Protein AF-A0A3P8KTU3-F1 (afdb_monomer_lite)

Structure (mmCIF, N/CA/C/O backbone):
data_AF-A0A3P8KTU3-F1
#
_entry.id   AF-A0A3P8KTU3-F1
#
loop_
_atom_site.group_PDB
_atom_site.id
_atom_site.type_symbol
_atom_site.label_atom_id
_atom_site.label_alt_id
_atom_site.label_comp_id
_atom_site.label_asym_id
_atom_site.label_entity_id
_atom_site.label_seq_id
_atom_site.pdbx_PDB_ins_code
_atom_site.Cartn_x
_atom_site.Cartn_y
_atom_site.Cartn_z
_atom_site.occupancy
_atom_site.B_iso_or_equiv
_atom_site.auth_seq_id
_atom_site.auth_comp_id
_atom_site.auth_asym_id
_atom_site.auth_atom_id
_atom_site.pdbx_PDB_model_num
ATOM 1 N N . MET A 1 1 ? 9.550 -0.605 -17.486 1.00 85.81 1 MET A N 1
ATOM 2 C CA . MET A 1 1 ? 10.241 -0.005 -18.644 1.00 85.81 1 MET A CA 1
ATOM 3 C C . MET A 1 1 ? 9.444 1.162 -19.167 1.00 85.81 1 MET A C 1
ATOM 5 O O . MET A 1 1 ? 8.218 1.103 -19.087 1.00 85.81 1 MET A O 1
ATOM 9 N N . SER A 1 2 ? 10.122 2.211 -19.632 1.00 92.00 2 SER A N 1
ATOM 10 C CA . SER A 1 2 ? 9.478 3.320 -20.333 1.00 92.00 2 SER A CA 1
ATOM 11 C C . SER A 1 2 ? 9.041 2.891 -21.736 1.00 92.00 2 SER A C 1
ATOM 13 O O . SER A 1 2 ? 9.530 1.900 -22.285 1.00 92.00 2 SER A O 1
ATOM 15 N N . PHE A 1 3 ? 8.095 3.633 -22.312 1.00 93.88 3 PHE A N 1
ATOM 16 C CA . PHE A 1 3 ? 7.635 3.402 -23.681 1.00 93.88 3 PHE A CA 1
ATOM 17 C C . PHE A 1 3 ? 8.762 3.609 -24.710 1.00 93.88 3 PHE A C 1
ATOM 19 O O . PHE A 1 3 ? 8.831 2.876 -25.695 1.00 93.88 3 PHE A O 1
ATOM 26 N N . ASP A 1 4 ? 9.711 4.502 -24.417 1.00 94.88 4 ASP A N 1
ATOM 27 C CA . ASP A 1 4 ? 10.881 4.810 -25.252 1.00 94.88 4 ASP A CA 1
ATOM 28 C C . ASP A 1 4 ? 11.741 3.574 -25.580 1.00 94.88 4 ASP A C 1
ATOM 30 O O . ASP A 1 4 ? 12.411 3.530 -26.615 1.00 94.88 4 ASP A O 1
ATOM 34 N N . TRP A 1 5 ? 11.710 2.533 -24.735 1.00 96.06 5 TRP A N 1
ATOM 35 C CA . TRP A 1 5 ? 12.383 1.260 -25.023 1.00 96.06 5 TRP A CA 1
ATOM 36 C C . TRP A 1 5 ? 11.813 0.584 -26.271 1.00 96.06 5 TRP A C 1
ATOM 38 O O . TRP A 1 5 ? 12.556 0.073 -27.113 1.00 96.06 5 TRP A O 1
ATOM 48 N N . ILE A 1 6 ? 10.484 0.607 -26.405 1.00 94.94 6 ILE A N 1
ATOM 49 C CA . ILE A 1 6 ? 9.768 0.027 -27.543 1.00 94.94 6 ILE A CA 1
ATOM 50 C C . ILE A 1 6 ? 10.085 0.835 -28.800 1.00 94.94 6 ILE A C 1
ATOM 52 O O . ILE A 1 6 ? 10.398 0.249 -29.838 1.00 94.94 6 ILE A O 1
ATOM 56 N N . GLU A 1 7 ? 10.062 2.165 -28.700 1.00 96.44 7 GLU A N 1
ATOM 57 C CA . GLU A 1 7 ? 10.406 3.054 -29.813 1.00 96.44 7 GLU A CA 1
ATOM 58 C C . GLU A 1 7 ? 11.846 2.828 -30.287 1.00 96.44 7 GLU A C 1
ATOM 60 O O . GLU A 1 7 ? 12.095 2.700 -31.488 1.00 96.44 7 GLU A O 1
ATOM 65 N N . THR A 1 8 ? 12.783 2.672 -29.348 1.00 95.69 8 THR A N 1
ATOM 66 C CA . THR A 1 8 ? 14.188 2.405 -29.663 1.00 95.69 8 THR A CA 1
ATOM 67 C C . THR A 1 8 ? 14.349 1.053 -30.349 1.00 95.69 8 THR A C 1
ATOM 69 O O . THR A 1 8 ? 14.929 1.000 -31.433 1.00 95.69 8 THR A O 1
ATOM 72 N N . CYS A 1 9 ? 13.783 -0.026 -29.792 1.00 96.12 9 CYS A N 1
ATOM 73 C CA . CYS A 1 9 ? 13.814 -1.353 -30.419 1.00 96.12 9 CYS A CA 1
ATOM 74 C C . CYS A 1 9 ? 13.238 -1.323 -31.844 1.00 96.12 9 CYS A C 1
ATOM 76 O O . CYS A 1 9 ? 13.797 -1.917 -32.773 1.00 96.12 9 CYS A O 1
ATOM 78 N N . ALA A 1 10 ? 12.124 -0.607 -32.034 1.00 96.75 10 ALA A N 1
ATOM 79 C CA . ALA A 1 10 ? 11.466 -0.469 -33.327 1.00 96.75 10 ALA A CA 1
ATOM 80 C C . ALA A 1 10 ? 12.310 0.320 -34.341 1.00 96.75 10 ALA A C 1
ATOM 82 O O . ALA A 1 10 ? 12.271 -0.000 -35.538 1.00 96.75 10 ALA A O 1
ATOM 83 N N . HIS A 1 11 ? 13.065 1.321 -33.879 1.00 96.75 11 HIS A N 1
ATOM 84 C CA . HIS A 1 11 ? 13.969 2.126 -34.696 1.00 96.75 11 HIS A CA 1
ATOM 85 C C . HIS A 1 11 ? 15.216 1.339 -35.116 1.00 96.75 11 HIS A C 1
ATOM 87 O O . HIS A 1 11 ? 15.514 1.263 -36.307 1.00 96.75 11 HIS A O 1
ATOM 93 N N . VAL A 1 12 ? 15.901 0.689 -34.168 1.00 96.19 12 VAL A N 1
ATOM 94 C CA . VAL A 1 12 ? 17.148 -0.050 -34.441 1.00 96.19 12 VAL A CA 1
ATOM 95 C C . VAL A 1 12 ? 16.924 -1.443 -35.041 1.00 96.19 12 VAL A C 1
ATOM 97 O O . VAL A 1 12 ? 17.882 -2.103 -35.431 1.00 96.19 12 VAL A O 1
ATOM 100 N N . LYS A 1 13 ? 15.664 -1.899 -35.130 1.00 96.50 13 LYS A N 1
ATOM 101 C CA . LYS A 1 13 ? 15.264 -3.228 -35.641 1.00 96.50 13 LYS A CA 1
ATOM 102 C C . LYS A 1 13 ? 15.907 -4.399 -34.891 1.00 96.50 13 LYS A C 1
ATOM 104 O O . LYS A 1 13 ? 16.054 -5.489 -35.437 1.00 96.50 13 LYS A O 1
ATOM 109 N N . MET A 1 14 ? 16.245 -4.187 -33.625 1.00 95.94 14 MET A N 1
ATOM 110 C CA . MET A 1 14 ? 16.810 -5.195 -32.737 1.00 95.94 14 MET A CA 1
ATOM 111 C C . MET A 1 14 ? 16.373 -4.937 -31.296 1.00 95.94 14 MET A C 1
ATOM 113 O O . MET A 1 14 ? 16.009 -3.817 -30.940 1.00 95.94 14 MET A O 1
ATOM 117 N N . ARG A 1 15 ? 16.417 -5.975 -30.458 1.00 95.44 15 ARG A N 1
ATOM 118 C CA . ARG A 1 15 ? 16.199 -5.826 -29.016 1.00 95.44 15 ARG A CA 1
ATOM 119 C C . ARG A 1 15 ? 17.413 -5.127 -28.405 1.00 95.44 15 ARG A C 1
ATOM 121 O O . ARG A 1 15 ? 18.531 -5.603 -28.587 1.00 95.44 15 ARG A O 1
ATOM 128 N N . VAL A 1 16 ? 17.186 -4.024 -27.698 1.00 95.38 16 VAL A N 1
ATOM 129 C CA . VAL A 1 16 ? 18.227 -3.311 -26.940 1.00 95.38 16 VAL A CA 1
ATOM 130 C C . VAL A 1 16 ? 18.137 -3.633 -25.454 1.00 95.38 16 VAL A C 1
ATOM 132 O O . VAL A 1 16 ? 17.089 -4.076 -24.973 1.00 95.38 16 VAL A O 1
ATOM 135 N N . GLU A 1 17 ? 19.236 -3.389 -24.740 1.00 93.31 17 GLU A N 1
ATOM 136 C CA . GLU A 1 17 ? 19.302 -3.561 -23.292 1.00 93.31 17 GLU A CA 1
ATOM 137 C C . GLU A 1 17 ? 18.231 -2.744 -22.571 1.00 93.31 17 GLU A C 1
ATOM 139 O O . GLU A 1 17 ? 17.900 -1.611 -22.922 1.00 93.31 17 GLU A O 1
ATOM 144 N N . GLU A 1 18 ? 17.680 -3.377 -21.550 1.00 92.38 18 GLU A N 1
ATOM 145 C CA . GLU A 1 18 ? 16.454 -2.974 -20.881 1.00 92.38 18 GLU A CA 1
ATOM 146 C C . GLU A 1 18 ? 16.729 -1.960 -19.751 1.00 92.38 18 GLU A C 1
ATOM 148 O O . GLU A 1 18 ? 15.943 -1.039 -19.523 1.00 92.38 18 GLU A O 1
ATOM 153 N N . GLU A 1 19 ? 17.886 -2.069 -19.089 1.00 90.06 19 GLU A N 1
ATOM 154 C CA . GLU A 1 19 ? 18.245 -1.281 -17.900 1.00 90.06 19 GLU A CA 1
ATOM 155 C C . GLU A 1 19 ? 18.301 0.234 -18.148 1.00 90.06 19 GLU A C 1
ATOM 157 O O . GLU A 1 19 ? 17.929 1.015 -17.273 1.00 90.06 19 GLU A O 1
ATOM 162 N N . GLY A 1 20 ? 18.713 0.665 -19.346 1.00 89.75 20 GLY A N 1
ATOM 163 C CA . GLY A 1 20 ? 18.766 2.086 -19.718 1.00 89.75 20 GLY A CA 1
ATOM 164 C C . GLY A 1 20 ? 17.390 2.752 -19.837 1.00 89.75 20 GLY A C 1
ATOM 165 O O . GLY A 1 20 ? 17.302 3.977 -19.851 1.00 89.75 20 GLY A O 1
ATOM 166 N N . PHE A 1 21 ? 16.326 1.949 -19.891 1.00 93.69 21 PHE A N 1
ATOM 167 C CA . PHE A 1 21 ? 14.935 2.382 -20.029 1.00 93.69 21 PHE A CA 1
ATOM 168 C C . PHE A 1 21 ? 14.092 2.001 -18.806 1.00 93.69 21 PHE A C 1
ATOM 170 O O . PHE A 1 21 ? 12.853 1.992 -18.844 1.00 93.69 21 PHE A O 1
ATOM 177 N N . GLU A 1 22 ? 14.752 1.636 -17.708 1.00 94.19 22 GLU A N 1
ATOM 178 C CA . GLU A 1 22 ? 14.087 1.356 -16.450 1.00 94.19 22 GLU A CA 1
ATOM 179 C C . GLU A 1 22 ? 13.409 2.626 -15.914 1.00 94.19 22 GLU A C 1
ATOM 181 O O . GLU A 1 22 ? 13.961 3.725 -15.931 1.00 94.19 22 GLU A O 1
ATOM 186 N N . VAL A 1 23 ? 12.167 2.482 -15.448 1.00 93.50 23 VAL A N 1
ATOM 187 C CA . VAL A 1 23 ? 11.384 3.616 -14.945 1.00 93.50 23 VAL A CA 1
ATOM 188 C C . VAL A 1 23 ? 11.924 4.019 -13.573 1.00 93.50 23 VAL A C 1
ATOM 190 O O . VAL A 1 23 ? 12.122 3.170 -12.705 1.00 93.50 23 VAL A O 1
ATOM 193 N N . THR A 1 24 ? 12.130 5.318 -13.352 1.00 92.12 24 THR A N 1
ATOM 194 C CA . THR A 1 24 ? 12.734 5.831 -12.111 1.00 92.12 24 THR A CA 1
ATOM 195 C C . THR A 1 24 ? 11.767 5.915 -10.933 1.00 92.12 24 THR A C 1
ATOM 197 O O . THR A 1 24 ? 12.217 6.065 -9.802 1.00 92.12 24 THR A O 1
ATOM 200 N N . GLY A 1 25 ? 10.459 5.824 -11.168 1.00 91.25 25 GLY A N 1
ATOM 201 C CA . GLY A 1 25 ? 9.439 5.980 -10.137 1.00 91.25 25 GLY A CA 1
ATOM 202 C C . GLY A 1 25 ? 8.042 6.167 -10.724 1.00 91.25 25 GLY A C 1
ATOM 203 O O . GLY A 1 25 ? 7.778 5.784 -11.863 1.00 91.25 25 GLY A O 1
ATOM 204 N N . CYS A 1 26 ? 7.134 6.755 -9.955 1.00 89.50 26 CYS A N 1
ATOM 205 C CA . CYS A 1 26 ? 5.768 7.049 -10.400 1.00 89.50 26 CYS A CA 1
ATOM 206 C C . CYS A 1 26 ? 5.428 8.531 -10.206 1.00 89.50 26 CYS A C 1
ATOM 208 O O . CYS A 1 26 ? 6.256 9.299 -9.733 1.00 89.50 26 CYS A O 1
ATOM 210 N N . SER A 1 27 ? 4.220 8.966 -10.569 1.00 89.00 27 SER A N 1
ATOM 211 C CA . SER A 1 27 ? 3.838 10.382 -10.460 1.00 89.00 27 SER A CA 1
ATOM 212 C C . SER A 1 27 ? 3.912 10.932 -9.031 1.00 89.00 27 SER A C 1
ATOM 214 O O . SER A 1 27 ? 4.241 12.103 -8.858 1.00 89.00 27 SER A O 1
ATOM 216 N N . THR A 1 28 ? 3.636 10.110 -8.015 1.00 85.75 28 THR A N 1
ATOM 217 C CA . THR A 1 28 ? 3.732 10.509 -6.602 1.00 85.75 28 THR A CA 1
ATOM 218 C C . THR A 1 28 ? 5.163 10.449 -6.073 1.00 85.75 28 THR A C 1
ATOM 220 O O . THR A 1 28 ? 5.508 11.228 -5.190 1.00 85.75 28 THR A O 1
ATOM 223 N N . THR A 1 29 ? 6.013 9.584 -6.639 1.00 88.88 29 THR A N 1
ATOM 224 C CA . THR A 1 29 ? 7.421 9.412 -6.242 1.00 88.88 29 THR A CA 1
ATOM 225 C C . THR A 1 29 ? 8.350 9.263 -7.469 1.00 88.88 29 THR A C 1
ATOM 227 O O . THR A 1 29 ? 8.851 8.175 -7.765 1.00 88.88 29 THR A O 1
ATOM 230 N N . PRO A 1 30 ? 8.612 10.343 -8.237 1.00 90.75 30 PRO A N 1
ATOM 231 C CA . PRO A 1 30 ? 9.209 10.238 -9.583 1.00 90.75 30 PRO A CA 1
ATOM 232 C C . PRO A 1 30 ? 10.632 9.675 -9.638 1.00 90.75 30 PRO A C 1
ATOM 234 O O . PRO A 1 30 ? 11.038 9.076 -10.636 1.00 90.75 30 PRO A O 1
ATOM 237 N N . HIS A 1 31 ? 11.393 9.856 -8.562 1.00 91.81 31 HIS A N 1
ATOM 238 C CA . HIS A 1 31 ? 12.797 9.458 -8.463 1.00 91.81 31 HIS A CA 1
ATOM 239 C C . HIS A 1 31 ? 13.027 8.448 -7.342 1.00 91.81 31 HIS A C 1
ATOM 241 O O . HIS A 1 31 ? 14.139 8.346 -6.824 1.00 91.81 31 HIS A O 1
ATOM 247 N N . SER A 1 32 ? 11.985 7.706 -6.950 1.00 90.00 32 SER A N 1
ATOM 248 C CA . SER A 1 32 ? 12.107 6.756 -5.850 1.00 90.00 32 SER A CA 1
ATOM 249 C C . SER A 1 32 ? 13.123 5.668 -6.142 1.00 90.00 32 SER A C 1
ATOM 251 O O . SER A 1 32 ? 13.678 5.130 -5.201 1.00 90.00 32 SER A O 1
ATOM 253 N N . GLY A 1 33 ? 13.378 5.308 -7.403 1.00 91.00 33 GLY A N 1
ATOM 254 C CA . GLY A 1 33 ? 14.210 4.164 -7.783 1.00 91.00 33 GLY A CA 1
ATOM 255 C C . GLY A 1 33 ? 13.605 2.820 -7.365 1.00 91.00 33 GLY A C 1
ATOM 256 O O . GLY A 1 33 ? 14.314 1.811 -7.345 1.00 91.00 33 GLY A O 1
ATOM 257 N N . ALA A 1 34 ? 12.315 2.805 -7.007 1.00 88.94 34 ALA A N 1
ATOM 258 C CA . ALA A 1 34 ? 11.612 1.628 -6.511 1.00 88.94 34 ALA A CA 1
ATOM 259 C C . ALA A 1 34 ? 11.684 0.430 -7.477 1.00 88.94 34 ALA A C 1
ATOM 261 O O . ALA A 1 34 ? 12.040 -0.651 -7.006 1.00 88.94 34 ALA A O 1
ATOM 262 N N . PRO A 1 35 ? 11.459 0.577 -8.803 1.00 89.88 35 PRO A N 1
ATOM 263 C CA . PRO A 1 35 ? 11.571 -0.548 -9.738 1.00 89.88 35 PRO A CA 1
ATOM 264 C C . PRO A 1 35 ? 12.960 -1.200 -9.726 1.00 89.88 35 PRO A C 1
ATOM 266 O O . PRO A 1 35 ? 13.072 -2.417 -9.564 1.00 89.88 35 PRO A O 1
ATOM 269 N N . ARG A 1 36 ? 14.015 -0.375 -9.757 1.00 90.44 36 ARG A N 1
ATOM 270 C CA . ARG A 1 36 ? 15.405 -0.843 -9.731 1.00 90.44 36 ARG A CA 1
ATOM 271 C C . ARG A 1 36 ? 15.739 -1.569 -8.437 1.00 90.44 36 ARG A C 1
ATOM 273 O O . ARG A 1 36 ? 16.329 -2.646 -8.470 1.00 90.44 36 ARG A O 1
ATOM 280 N N . ARG A 1 37 ? 15.346 -1.013 -7.285 1.00 88.31 37 ARG A N 1
ATOM 281 C CA . ARG A 1 37 ? 15.535 -1.685 -5.988 1.00 88.31 37 ARG A CA 1
ATOM 282 C C . ARG A 1 37 ? 14.784 -3.009 -5.916 1.00 88.31 37 ARG A C 1
ATOM 284 O O . ARG A 1 37 ? 15.351 -3.984 -5.433 1.00 88.31 37 ARG A O 1
ATOM 291 N N . ALA A 1 38 ? 13.549 -3.049 -6.414 1.00 85.81 38 ALA A N 1
ATOM 292 C CA . ALA A 1 38 ? 12.741 -4.262 -6.451 1.00 85.81 38 ALA A CA 1
ATOM 293 C C . ALA A 1 38 ? 13.413 -5.376 -7.251 1.00 85.81 38 ALA A C 1
ATOM 295 O O . ALA A 1 38 ? 13.497 -6.516 -6.788 1.00 85.81 38 ALA A O 1
ATOM 296 N N . ARG A 1 39 ? 13.941 -5.035 -8.429 1.00 87.50 39 ARG A N 1
ATOM 297 C CA . ARG A 1 39 ? 14.685 -5.964 -9.276 1.00 87.50 39 ARG A CA 1
ATOM 298 C C . ARG A 1 39 ? 15.954 -6.468 -8.591 1.00 87.50 39 ARG A C 1
ATOM 300 O O . ARG A 1 39 ? 16.106 -7.677 -8.447 1.00 87.50 39 ARG A O 1
ATOM 307 N N . LEU A 1 40 ? 16.810 -5.564 -8.108 1.00 88.69 40 LEU A N 1
ATOM 308 C CA . LEU A 1 40 ? 18.072 -5.930 -7.450 1.00 88.69 40 LEU A CA 1
ATOM 309 C C . LEU A 1 40 ? 17.844 -6.796 -6.202 1.00 88.69 40 LEU A C 1
ATOM 311 O O . LEU A 1 40 ? 18.568 -7.762 -5.978 1.00 88.69 40 LEU A O 1
ATOM 315 N N . ALA A 1 41 ? 16.813 -6.495 -5.407 1.00 83.38 41 ALA A N 1
ATOM 316 C CA . ALA A 1 41 ? 16.453 -7.308 -4.248 1.00 83.38 41 ALA A CA 1
ATOM 317 C C . ALA A 1 41 ? 16.037 -8.729 -4.659 1.00 83.38 41 ALA A C 1
ATOM 319 O O . ALA A 1 41 ? 16.440 -9.702 -4.022 1.00 83.38 41 ALA A O 1
ATOM 320 N N . ARG A 1 42 ? 15.258 -8.856 -5.739 1.00 82.75 42 ARG A N 1
ATOM 321 C CA . ARG A 1 42 ? 14.842 -10.154 -6.279 1.00 82.75 42 ARG A CA 1
ATOM 322 C C . ARG A 1 42 ? 16.022 -10.950 -6.839 1.00 82.75 42 ARG A C 1
ATOM 324 O O . ARG A 1 42 ? 16.112 -12.146 -6.582 1.00 82.75 42 ARG A O 1
ATOM 331 N N . GLU A 1 43 ? 16.921 -10.301 -7.574 1.00 88.06 43 GLU A N 1
ATOM 332 C CA . GLU A 1 43 ? 18.151 -10.911 -8.103 1.00 88.06 43 GLU A CA 1
ATOM 333 C C . GLU A 1 43 ? 19.081 -11.389 -6.982 1.00 88.06 43 GLU A C 1
ATOM 335 O O . GLU A 1 43 ? 19.682 -12.454 -7.090 1.00 88.06 43 GLU A O 1
ATOM 340 N N . ALA A 1 44 ? 19.124 -10.662 -5.862 1.00 86.50 44 ALA A N 1
ATOM 341 C CA . ALA A 1 44 ? 19.835 -11.062 -4.650 1.00 86.50 44 ALA A CA 1
ATOM 342 C C . ALA A 1 44 ? 19.152 -12.208 -3.867 1.00 86.50 44 ALA A C 1
ATOM 344 O O . ALA A 1 44 ? 19.616 -12.576 -2.789 1.00 86.50 44 ALA A O 1
ATOM 345 N N . GLY A 1 45 ? 18.054 -12.776 -4.379 1.00 79.06 45 GLY A N 1
ATOM 346 C CA . GLY A 1 45 ? 17.344 -13.894 -3.756 1.00 79.06 45 GLY A CA 1
ATOM 347 C C . GLY A 1 45 ? 16.304 -13.492 -2.709 1.00 79.06 45 GLY A C 1
ATOM 348 O O . GLY A 1 45 ? 15.807 -14.362 -1.993 1.00 79.06 45 GLY A O 1
ATOM 349 N N . SER A 1 46 ? 15.926 -12.210 -2.610 1.00 73.00 46 SER A N 1
ATOM 350 C CA . SER A 1 46 ? 14.783 -11.821 -1.779 1.00 73.00 46 SER A CA 1
ATOM 351 C C . SER A 1 46 ? 13.474 -12.302 -2.419 1.00 73.00 46 SER A C 1
ATOM 353 O O . SER A 1 46 ? 13.031 -11.795 -3.451 1.00 73.00 46 SER A O 1
ATOM 355 N N . LEU A 1 47 ? 12.839 -13.295 -1.792 1.00 57.44 47 LEU A N 1
ATOM 356 C CA . LEU A 1 47 ? 11.655 -14.013 -2.288 1.00 57.44 47 LEU A CA 1
ATOM 357 C C . LEU A 1 47 ? 10.317 -13.266 -2.101 1.00 57.44 47 LEU A C 1
ATOM 359 O O . LEU A 1 47 ? 9.272 -13.899 -1.981 1.00 57.44 47 LEU A O 1
ATOM 363 N N . GLY A 1 48 ? 10.313 -11.933 -2.104 1.00 53.28 48 GLY A N 1
ATOM 364 C CA . GLY A 1 48 ? 9.068 -11.159 -1.992 1.00 53.28 48 GLY A CA 1
ATOM 365 C C . GLY A 1 48 ? 8.978 -10.265 -0.760 1.00 53.28 48 GLY A C 1
ATOM 366 O O . GLY A 1 48 ? 7.904 -10.086 -0.198 1.00 53.28 48 GLY A O 1
ATOM 367 N N . THR A 1 49 ? 10.081 -9.637 -0.353 1.00 56.81 49 THR A N 1
ATOM 368 C CA . THR A 1 49 ? 10.028 -8.512 0.597 1.00 56.81 49 THR A CA 1
ATOM 369 C C . THR A 1 49 ? 9.876 -7.179 -0.128 1.00 56.81 49 THR A C 1
ATOM 371 O O . THR A 1 49 ? 10.426 -6.176 0.321 1.00 56.81 49 THR A O 1
ATOM 374 N N . ALA A 1 50 ? 9.141 -7.145 -1.247 1.00 55.31 50 ALA A N 1
ATOM 375 C CA . ALA A 1 50 ? 9.020 -5.951 -2.086 1.00 55.31 50 ALA A CA 1
ATOM 376 C C . ALA A 1 50 ? 8.522 -4.711 -1.319 1.00 55.31 50 ALA A C 1
ATOM 378 O O . ALA A 1 50 ? 8.721 -3.581 -1.739 1.00 55.31 50 ALA A O 1
ATOM 379 N N . LEU A 1 51 ? 7.876 -4.921 -0.173 1.00 58.53 51 LEU A N 1
ATOM 380 C CA . LEU A 1 51 ? 7.376 -3.856 0.687 1.00 58.53 51 LEU A CA 1
ATOM 381 C C . LEU A 1 51 ? 7.878 -3.988 2.128 1.00 58.53 51 LEU A C 1
ATOM 383 O O . LEU A 1 51 ? 7.390 -3.277 2.993 1.00 58.53 51 LEU A O 1
ATOM 387 N N . HIS A 1 52 ? 8.790 -4.929 2.410 1.00 62.91 52 HIS A N 1
ATOM 388 C CA . HIS A 1 52 ? 9.194 -5.318 3.769 1.00 62.91 52 HIS A CA 1
ATOM 389 C C . HIS A 1 52 ? 8.008 -5.566 4.734 1.00 62.91 52 HIS A C 1
ATOM 391 O O . HIS A 1 52 ? 8.180 -5.541 5.947 1.00 62.91 52 HIS A O 1
ATOM 397 N N . LEU A 1 53 ? 6.803 -5.871 4.231 1.00 65.44 53 LEU A N 1
ATOM 398 C CA . LEU A 1 53 ? 5.586 -6.057 5.036 1.00 65.44 53 LEU A CA 1
ATOM 399 C C . LEU A 1 53 ? 5.542 -7.416 5.757 1.00 65.44 53 LEU A C 1
ATOM 401 O O . LEU A 1 53 ? 4.492 -7.804 6.259 1.00 65.44 53 LEU A O 1
ATOM 405 N N . SER A 1 54 ? 6.660 -8.139 5.828 1.00 65.44 54 SER A N 1
ATOM 406 C CA . SER A 1 54 ? 6.763 -9.500 6.372 1.00 65.44 54 SER A CA 1
ATOM 407 C C . SER A 1 54 ? 6.340 -9.641 7.837 1.00 65.44 54 SER A C 1
ATOM 409 O O . SER A 1 54 ? 6.078 -10.748 8.289 1.00 65.44 54 SER A O 1
ATOM 411 N N . SER A 1 55 ? 6.243 -8.533 8.573 1.00 70.00 55 SER A N 1
ATOM 412 C CA . SER A 1 55 ? 5.753 -8.474 9.956 1.00 70.00 55 SER A CA 1
ATOM 413 C C . SER A 1 55 ? 4.379 -7.803 10.085 1.00 70.00 55 SER A C 1
ATOM 415 O O . SER A 1 55 ? 4.018 -7.311 11.152 1.00 70.00 55 SER A O 1
ATOM 417 N N . ARG A 1 56 ? 3.594 -7.696 9.006 1.00 77.88 56 ARG A N 1
ATOM 418 C CA . ARG A 1 56 ? 2.285 -7.027 9.043 1.00 77.88 56 ARG A CA 1
ATOM 419 C C . ARG A 1 56 ? 1.153 -8.007 8.785 1.00 77.88 56 ARG A C 1
ATOM 421 O O . ARG A 1 56 ? 1.173 -8.760 7.813 1.00 77.88 56 ARG A O 1
ATOM 428 N N . VAL A 1 57 ? 0.133 -7.916 9.633 1.00 86.00 57 VAL A N 1
ATOM 429 C CA . VAL A 1 57 ? -1.167 -8.558 9.440 1.00 86.00 57 VAL A CA 1
ATOM 430 C C . VAL A 1 57 ? -2.155 -7.472 9.025 1.00 86.00 57 VAL A C 1
ATOM 432 O O . VAL A 1 57 ? -2.268 -6.453 9.706 1.00 86.00 57 VAL A O 1
ATOM 435 N N . LEU A 1 58 ? -2.829 -7.647 7.888 1.00 88.94 58 LEU A N 1
ATOM 436 C CA . LEU A 1 58 ? -3.757 -6.667 7.329 1.00 88.94 58 LEU A CA 1
ATOM 437 C C . LEU A 1 58 ? -5.158 -7.264 7.173 1.00 88.94 58 LEU A C 1
ATOM 439 O O . LEU A 1 58 ? -5.314 -8.404 6.739 1.00 88.94 58 LEU A O 1
ATOM 443 N N . SER A 1 59 ? -6.179 -6.455 7.440 1.00 90.06 59 SER A N 1
ATOM 444 C CA . SER A 1 59 ? -7.581 -6.727 7.114 1.00 90.06 59 SER A CA 1
ATOM 445 C C . SER A 1 59 ? -8.133 -5.567 6.295 1.00 90.06 59 SER A C 1
ATOM 447 O O . SER A 1 59 ? -8.075 -4.423 6.726 1.00 90.06 59 SER A O 1
ATOM 449 N N . PHE A 1 60 ? -8.731 -5.852 5.144 1.00 91.00 60 PHE A N 1
ATOM 450 C CA . PHE A 1 60 ? -9.358 -4.834 4.294 1.00 91.00 60 PHE A CA 1
ATOM 451 C C . PHE A 1 60 ? -10.843 -4.681 4.638 1.00 91.00 60 PHE A C 1
ATOM 453 O O . PHE A 1 60 ? -11.553 -5.689 4.630 1.00 91.00 60 PHE A O 1
ATOM 460 N N . GLN A 1 61 ? -11.285 -3.448 4.903 1.00 88.75 61 GLN A N 1
ATOM 461 C CA . GLN A 1 61 ? -12.654 -3.069 5.270 1.00 88.75 61 GLN A CA 1
ATOM 462 C C . GLN A 1 61 ? -13.241 -2.064 4.278 1.00 88.75 61 GLN A C 1
ATOM 464 O O . GLN A 1 61 ? -12.573 -1.108 3.878 1.00 88.75 61 GLN A O 1
ATOM 469 N N . GLY A 1 62 ? -14.521 -2.243 3.961 1.00 85.19 62 GLY A N 1
ATOM 470 C CA . GLY A 1 62 ? -15.270 -1.400 3.039 1.00 85.19 62 GLY A CA 1
ATOM 471 C C . GLY A 1 62 ? -15.042 -1.718 1.561 1.00 85.19 62 GLY A C 1
ATOM 472 O O . GLY A 1 62 ? -14.374 -2.687 1.191 1.00 85.19 62 GLY A O 1
ATOM 473 N N . GLU A 1 63 ? -15.637 -0.873 0.727 1.00 87.38 63 GLU A N 1
ATOM 474 C CA . GLU A 1 63 ? -15.549 -0.931 -0.730 1.00 87.38 63 GLU A CA 1
ATOM 475 C C . GLU A 1 63 ? -14.341 -0.123 -1.228 1.00 87.38 63 GLU A C 1
ATOM 477 O O . GLU A 1 63 ? -13.995 0.914 -0.659 1.00 87.38 63 GLU A O 1
ATOM 482 N N . PHE A 1 64 ? -13.701 -0.605 -2.295 1.00 89.94 64 PHE A N 1
ATOM 483 C CA . PHE A 1 64 ? -12.532 0.021 -2.918 1.00 89.94 64 PHE A CA 1
ATOM 484 C C . PHE A 1 64 ? -12.904 0.401 -4.348 1.00 89.94 64 PHE A C 1
ATOM 486 O O . PHE A 1 64 ? -13.103 -0.480 -5.189 1.00 89.94 64 PHE A O 1
ATOM 493 N N . GLU A 1 65 ? -13.028 1.701 -4.611 1.00 87.75 65 GLU A N 1
ATOM 494 C CA . GLU A 1 65 ? -13.466 2.220 -5.908 1.00 87.75 65 GLU A CA 1
ATOM 495 C C . GLU A 1 65 ? -12.326 2.912 -6.655 1.00 87.75 65 GLU A C 1
ATOM 497 O O . GLU A 1 65 ? -11.448 3.537 -6.058 1.00 87.75 65 GLU A O 1
ATOM 502 N N . TYR A 1 66 ? -12.386 2.885 -7.990 1.00 85.62 66 TYR A N 1
ATOM 503 C CA . TYR A 1 66 ? -11.447 3.614 -8.841 1.00 85.62 66 TYR A CA 1
ATOM 504 C C . TYR A 1 66 ? -11.302 5.085 -8.386 1.00 85.62 66 TYR A C 1
ATOM 506 O O . TYR A 1 66 ? -12.309 5.776 -8.202 1.00 85.62 66 TYR A O 1
ATOM 514 N N . PRO A 1 67 ? -10.068 5.607 -8.241 1.00 88.69 67 PRO A N 1
ATOM 515 C CA . PRO A 1 67 ? -8.798 5.053 -8.728 1.00 88.69 67 PRO A CA 1
ATOM 516 C C . PRO A 1 67 ? -8.107 4.047 -7.796 1.00 88.69 67 PRO A C 1
ATOM 518 O O . PRO A 1 67 ? -7.009 3.598 -8.118 1.00 88.69 67 PRO A O 1
ATOM 521 N N . MET A 1 68 ? -8.702 3.703 -6.652 1.00 91.75 68 MET A N 1
ATOM 522 C CA . MET A 1 68 ? -8.153 2.693 -5.752 1.00 91.75 68 MET A CA 1
ATOM 523 C C . MET A 1 68 ? -8.284 1.299 -6.386 1.00 91.75 68 MET A C 1
ATOM 525 O O . MET A 1 68 ? -9.370 0.955 -6.863 1.00 91.75 68 MET A O 1
ATOM 529 N N . PRO A 1 69 ? -7.215 0.480 -6.405 1.00 92.19 69 PRO A N 1
ATOM 530 C CA . PRO A 1 69 ? -7.322 -0.897 -6.862 1.00 92.19 69 PRO A CA 1
ATOM 531 C C . PRO A 1 69 ? -8.328 -1.682 -6.010 1.00 92.19 69 PRO A C 1
ATOM 533 O O . PRO A 1 69 ? -8.434 -1.439 -4.802 1.00 92.19 69 PRO A O 1
ATOM 536 N N . PRO A 1 70 ? -9.043 -2.652 -6.601 1.00 92.06 70 PRO A N 1
ATOM 537 C CA . PRO A 1 70 ? -9.989 -3.470 -5.864 1.00 92.06 70 PRO A CA 1
ATOM 538 C C . PRO A 1 70 ? -9.290 -4.279 -4.763 1.00 92.06 70 PRO A C 1
ATOM 540 O O . PRO A 1 70 ? -8.096 -4.592 -4.820 1.00 92.06 70 PRO A O 1
ATOM 543 N N . ARG A 1 71 ? -10.070 -4.681 -3.756 1.00 90.75 71 ARG A N 1
ATOM 544 C CA . ARG A 1 71 ? -9.596 -5.404 -2.564 1.00 90.75 71 ARG A CA 1
ATOM 545 C C . ARG A 1 71 ? -8.689 -6.596 -2.882 1.00 90.75 71 ARG A C 1
ATOM 547 O O . ARG A 1 71 ? -7.677 -6.804 -2.220 1.00 90.75 71 ARG A O 1
ATOM 554 N N . ASN A 1 72 ? -9.047 -7.398 -3.882 1.00 90.44 72 ASN A N 1
ATOM 555 C CA . ASN A 1 72 ? -8.287 -8.582 -4.291 1.00 90.44 72 ASN A CA 1
ATOM 556 C C . ASN A 1 72 ? -6.914 -8.236 -4.898 1.00 90.44 72 ASN A C 1
ATOM 558 O O . ASN A 1 72 ? -5.974 -9.021 -4.771 1.00 90.44 72 ASN A O 1
ATOM 562 N N . GLU A 1 73 ? -6.773 -7.087 -5.556 1.00 92.44 73 GLU A N 1
ATOM 563 C CA . GLU A 1 73 ? -5.497 -6.585 -6.070 1.00 92.44 73 GLU A CA 1
ATOM 564 C C . GLU A 1 73 ? -4.616 -6.055 -4.950 1.00 92.44 73 GLU A C 1
ATOM 566 O O . GLU A 1 73 ? -3.461 -6.470 -4.854 1.00 92.44 73 GLU A O 1
ATOM 571 N N . LEU A 1 74 ? -5.173 -5.250 -4.042 1.00 91.50 74 LEU A N 1
ATOM 572 C CA . LEU A 1 74 ? -4.441 -4.782 -2.864 1.00 91.50 74 LEU A CA 1
ATOM 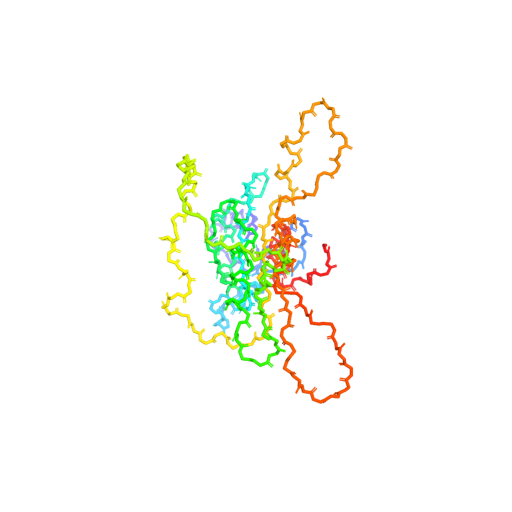573 C C . LEU A 1 74 ? -3.988 -5.948 -1.978 1.00 91.50 74 LEU A C 1
ATOM 575 O O . LEU A 1 74 ? -2.837 -5.987 -1.549 1.00 91.50 74 LEU A O 1
ATOM 579 N N . ALA A 1 75 ? -4.855 -6.942 -1.759 1.00 90.38 75 ALA A N 1
ATOM 580 C CA . ALA A 1 75 ? -4.517 -8.144 -1.004 1.00 90.38 75 ALA A CA 1
ATOM 581 C C . ALA A 1 75 ? -3.393 -8.952 -1.671 1.00 90.38 75 ALA A C 1
ATOM 583 O O . ALA A 1 75 ? -2.520 -9.478 -0.982 1.00 90.38 75 ALA A O 1
ATOM 584 N N . ARG A 1 76 ? -3.386 -9.053 -3.007 1.00 89.12 76 ARG A N 1
ATOM 585 C CA . ARG A 1 76 ? -2.279 -9.681 -3.743 1.00 89.12 76 ARG A CA 1
ATOM 586 C C . ARG A 1 76 ? -0.991 -8.877 -3.595 1.00 89.12 76 ARG A C 1
ATOM 588 O O . ARG A 1 76 ? 0.033 -9.474 -3.280 1.00 89.12 76 ARG A O 1
ATOM 595 N N . LEU A 1 77 ? -1.053 -7.556 -3.744 1.00 89.00 77 LEU A N 1
ATOM 596 C CA . LEU A 1 77 ? 0.099 -6.664 -3.615 1.00 89.00 77 LEU A CA 1
ATOM 597 C C . LEU A 1 77 ? 0.778 -6.807 -2.245 1.00 89.00 77 LEU A C 1
ATOM 599 O O . LEU A 1 77 ? 1.983 -7.048 -2.170 1.00 89.00 77 LEU A O 1
ATOM 603 N N . VAL A 1 78 ? 0.018 -6.738 -1.151 1.00 87.94 78 VAL A N 1
ATOM 604 C CA . VAL A 1 78 ? 0.613 -6.843 0.192 1.00 87.94 78 VAL A CA 1
ATOM 605 C C . VAL A 1 78 ? 1.150 -8.244 0.482 1.00 87.94 78 VAL A C 1
ATOM 607 O O . VAL A 1 78 ? 2.216 -8.358 1.081 1.00 87.94 78 VAL A O 1
ATOM 610 N N . ARG A 1 79 ? 0.503 -9.306 -0.027 1.00 86.50 79 ARG A N 1
ATOM 611 C CA . ARG A 1 79 ? 1.033 -10.680 0.051 1.00 86.50 79 ARG A CA 1
ATOM 612 C C . ARG A 1 79 ? 2.346 -10.828 -0.713 1.00 86.50 79 ARG A C 1
ATOM 614 O O . ARG A 1 79 ? 3.271 -11.444 -0.198 1.00 86.50 79 ARG A O 1
ATOM 621 N N . THR A 1 80 ? 2.472 -10.218 -1.896 1.00 83.06 80 THR A N 1
ATOM 622 C CA . THR A 1 80 ? 3.754 -10.180 -2.629 1.00 83.06 80 THR A CA 1
ATOM 623 C C . THR A 1 80 ? 4.830 -9.355 -1.925 1.00 83.06 80 THR A C 1
ATOM 625 O O . THR A 1 80 ? 6.006 -9.512 -2.234 1.00 83.06 80 THR A O 1
ATOM 628 N N . GLY A 1 81 ? 4.435 -8.487 -0.989 1.00 79.94 81 GLY A N 1
ATOM 629 C CA . GLY A 1 81 ? 5.328 -7.763 -0.088 1.00 79.94 81 GLY A CA 1
ATOM 630 C C . GLY A 1 81 ? 5.647 -8.498 1.220 1.00 79.94 81 GLY A C 1
ATOM 631 O O . GLY A 1 81 ? 6.358 -7.929 2.049 1.00 79.94 81 GLY A O 1
ATOM 632 N N . GLY A 1 82 ? 5.120 -9.714 1.412 1.00 80.25 82 GLY A N 1
ATOM 633 C CA . GLY A 1 82 ? 5.340 -10.563 2.586 1.00 80.25 82 GLY A CA 1
ATOM 634 C C . GLY A 1 82 ? 4.256 -10.478 3.664 1.00 80.25 82 GLY A C 1
ATOM 635 O O . GLY A 1 82 ? 4.353 -11.183 4.663 1.00 80.25 82 GLY A O 1
ATOM 636 N N . ALA A 1 83 ? 3.229 -9.647 3.487 1.00 84.06 83 ALA A N 1
ATOM 637 C CA . ALA A 1 83 ? 2.208 -9.440 4.506 1.00 84.06 83 ALA A CA 1
ATOM 638 C C . ALA A 1 83 ? 1.217 -10.606 4.613 1.00 84.06 83 ALA A C 1
ATOM 640 O O . ALA A 1 83 ? 0.851 -11.238 3.614 1.00 84.06 83 ALA A O 1
ATOM 641 N N . VAL A 1 84 ? 0.697 -10.822 5.820 1.00 85.44 84 VAL A N 1
ATOM 642 C CA . VAL A 1 84 ? -0.420 -11.737 6.069 1.00 85.44 84 VAL A CA 1
ATOM 643 C C . VAL A 1 84 ? -1.724 -10.970 5.898 1.00 85.44 84 VAL A C 1
ATOM 645 O O . VAL A 1 84 ? -1.893 -9.888 6.451 1.00 85.44 84 VAL A O 1
ATOM 648 N N . VAL A 1 85 ? -2.661 -11.519 5.127 1.00 87.44 85 VAL A N 1
ATOM 649 C CA . VAL A 1 85 ? -3.979 -10.902 4.927 1.00 87.44 85 VAL A CA 1
ATOM 650 C C . VAL A 1 85 ? -5.034 -11.781 5.564 1.00 87.44 85 VAL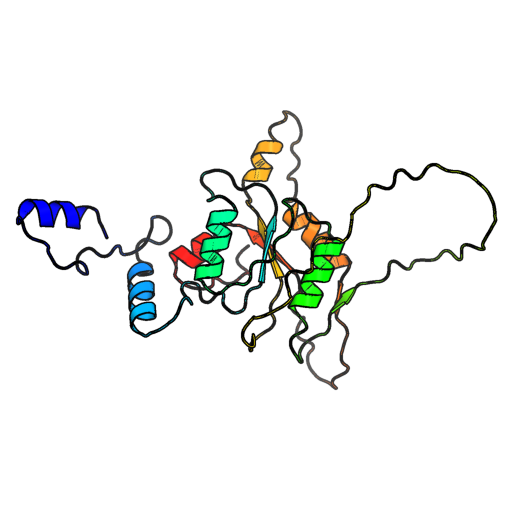 A C 1
ATOM 652 O O . VAL A 1 85 ? -5.258 -12.897 5.093 1.00 87.44 85 VAL A O 1
ATOM 655 N N . VAL A 1 86 ? -5.699 -11.245 6.583 1.00 85.12 86 VAL A N 1
ATOM 656 C CA . VAL A 1 86 ? -6.852 -11.870 7.224 1.00 85.12 86 VAL A CA 1
ATOM 657 C C . VAL A 1 86 ? -8.099 -11.483 6.439 1.00 85.12 86 VAL A C 1
ATOM 659 O O . VAL A 1 86 ? -8.394 -10.301 6.230 1.00 85.12 86 VAL A O 1
ATOM 662 N N . SER A 1 87 ? -8.819 -12.490 5.958 1.00 74.19 87 SER A N 1
ATOM 663 C CA . SER A 1 87 ? -10.070 -12.275 5.240 1.00 74.19 87 SER A CA 1
ATOM 664 C C . SER A 1 87 ? -11.185 -12.003 6.244 1.00 74.19 87 SER A C 1
ATOM 666 O O . SER A 1 87 ? -11.610 -12.901 6.959 1.00 74.19 87 SER A O 1
ATOM 668 N N . CYS A 1 88 ? -11.678 -10.771 6.264 1.00 66.56 88 CYS A N 1
ATOM 669 C CA . CYS A 1 88 ? -12.971 -10.435 6.860 1.00 66.56 88 CYS A CA 1
ATOM 670 C C . CYS A 1 88 ? -13.999 -10.154 5.756 1.00 66.56 88 CYS A C 1
ATOM 672 O O . CYS A 1 88 ? -13.623 -9.873 4.611 1.00 66.56 88 CYS A O 1
ATOM 674 N N . ARG A 1 89 ? -15.291 -10.181 6.092 1.00 72.56 89 ARG A N 1
ATOM 675 C CA . ARG A 1 89 ? -16.330 -9.560 5.255 1.00 72.56 89 ARG A CA 1
ATOM 676 C C . ARG A 1 89 ? -16.036 -8.063 5.083 1.00 72.56 89 ARG A C 1
ATOM 678 O O . ARG A 1 89 ? -15.240 -7.495 5.830 1.00 72.56 89 ARG A O 1
ATOM 685 N N . GLU A 1 90 ? -16.684 -7.419 4.113 1.00 69.81 90 GLU A N 1
ATOM 686 C CA . GLU A 1 90 ? -16.549 -5.970 3.855 1.00 69.81 90 GLU A CA 1
ATOM 687 C C . GLU A 1 90 ? -16.853 -5.108 5.087 1.00 69.81 90 GLU A C 1
ATOM 689 O O . GLU A 1 90 ? -16.383 -3.975 5.189 1.00 69.81 90 GLU A O 1
ATOM 694 N N . ARG A 1 91 ? -17.623 -5.660 6.030 1.00 77.88 91 ARG A N 1
ATOM 695 C CA . ARG A 1 91 ? -17.871 -5.106 7.354 1.00 77.88 91 ARG A CA 1
ATOM 696 C C . ARG A 1 91 ? -17.597 -6.180 8.395 1.00 77.88 91 ARG A C 1
ATOM 698 O O . ARG A 1 91 ? -18.201 -7.248 8.354 1.00 77.88 91 ARG A O 1
ATOM 705 N N . CYS A 1 92 ? -16.685 -5.898 9.314 1.00 81.75 92 CYS A N 1
ATOM 706 C CA . CYS A 1 92 ? -16.378 -6.771 10.440 1.00 81.75 92 CYS A CA 1
ATOM 707 C C . CYS A 1 92 ? -16.895 -6.149 11.734 1.00 81.75 92 CYS A C 1
ATOM 709 O O . CYS A 1 92 ? -16.734 -4.947 11.944 1.00 81.75 92 CYS A O 1
ATOM 711 N N . SER A 1 93 ? -17.472 -6.966 12.615 1.00 87.94 93 SER A N 1
ATOM 712 C CA . SER A 1 93 ? -17.869 -6.507 13.944 1.00 87.94 93 SER A CA 1
ATOM 713 C C . SER A 1 93 ? -16.635 -6.083 14.766 1.00 87.94 93 SER A C 1
ATOM 715 O O . SER A 1 93 ? -15.558 -6.682 14.614 1.00 87.94 93 SER A O 1
ATOM 717 N N . PRO A 1 94 ? -16.759 -5.078 15.660 1.00 89.31 94 PRO A N 1
ATOM 718 C CA . PRO A 1 94 ? -15.665 -4.667 16.542 1.00 89.31 94 PRO A CA 1
ATOM 719 C C . PRO A 1 94 ? -15.096 -5.825 17.373 1.00 89.31 94 PRO A C 1
ATOM 721 O O . PRO A 1 94 ? -13.883 -5.941 17.539 1.00 89.31 94 PRO A O 1
ATOM 724 N N . LEU A 1 95 ? -15.963 -6.733 17.837 1.00 88.62 95 LEU A N 1
ATOM 725 C CA . LEU A 1 95 ? -15.575 -7.906 18.622 1.00 88.62 95 LEU A CA 1
ATOM 726 C C . LEU A 1 95 ? -14.680 -8.869 17.830 1.00 88.62 95 LEU A C 1
ATOM 728 O O . LEU A 1 95 ? -13.671 -9.346 18.352 1.00 88.62 95 LEU A O 1
ATOM 732 N N . ARG A 1 96 ? -15.012 -9.139 16.562 1.00 86.88 96 ARG A N 1
ATOM 733 C CA . ARG A 1 96 ? -14.195 -10.005 15.704 1.00 86.88 96 ARG A CA 1
ATOM 734 C C . ARG A 1 96 ? -12.834 -9.375 15.408 1.00 86.88 96 ARG A C 1
ATOM 736 O O . ARG A 1 96 ? -11.836 -10.087 15.452 1.00 86.88 96 ARG A O 1
ATOM 743 N N . LEU A 1 97 ? -12.763 -8.058 15.180 1.00 87.81 97 LEU A N 1
ATOM 744 C CA . LEU A 1 97 ? -11.474 -7.368 15.016 1.00 87.81 97 LEU A CA 1
ATOM 745 C C . LEU A 1 97 ? -10.623 -7.418 16.289 1.00 87.81 97 LEU A C 1
ATOM 747 O O . LEU A 1 97 ? -9.422 -7.658 16.198 1.00 87.81 97 LEU A O 1
ATOM 751 N N . ALA A 1 98 ? -11.237 -7.235 17.460 1.00 87.62 98 ALA A N 1
ATOM 752 C CA . ALA A 1 98 ? -10.557 -7.361 18.746 1.00 87.62 98 ALA A CA 1
ATOM 753 C C . ALA A 1 98 ? -9.961 -8.768 18.940 1.00 87.62 98 ALA A C 1
ATOM 755 O O . ALA A 1 98 ? -8.787 -8.887 19.288 1.00 87.62 98 ALA A O 1
ATOM 756 N N . ARG A 1 99 ? -10.728 -9.827 18.637 1.00 86.62 99 ARG A N 1
ATOM 757 C CA . ARG A 1 99 ? -10.245 -11.223 18.671 1.00 86.62 99 ARG A CA 1
ATOM 758 C C . ARG A 1 99 ? -9.060 -11.443 17.731 1.00 86.62 99 ARG A C 1
ATOM 760 O O . ARG A 1 99 ? -8.012 -11.893 18.179 1.00 86.62 99 ARG A O 1
ATOM 767 N N . LEU A 1 100 ? -9.193 -11.043 16.465 1.00 84.06 100 LEU A N 1
ATOM 768 C CA . LEU A 1 100 ? -8.132 -11.191 15.462 1.00 84.06 100 LEU A CA 1
ATOM 769 C C . LEU A 1 100 ? -6.846 -10.453 15.849 1.00 84.06 100 LEU A C 1
ATOM 771 O O . LEU A 1 100 ? -5.747 -10.938 15.592 1.00 84.06 100 LEU A O 1
ATOM 775 N N . ALA A 1 101 ? -6.969 -9.282 16.472 1.00 84.00 101 ALA A N 1
ATOM 776 C CA . ALA A 1 101 ? -5.819 -8.527 16.946 1.00 84.00 101 ALA A CA 1
ATOM 777 C C . ALA A 1 101 ? -5.097 -9.215 18.106 1.00 84.00 101 ALA A C 1
ATOM 779 O O . ALA A 1 101 ? -3.869 -9.214 18.151 1.00 84.00 101 ALA A O 1
ATOM 780 N N . ILE A 1 102 ? -5.844 -9.818 19.030 1.00 81.75 102 ILE A N 1
ATOM 781 C CA . ILE A 1 102 ? -5.274 -10.590 20.138 1.00 81.75 102 ILE A CA 1
ATOM 782 C C . ILE A 1 102 ? -4.575 -11.842 19.604 1.00 81.75 102 ILE A C 1
ATOM 784 O O . ILE A 1 102 ? -3.417 -12.083 19.934 1.00 81.75 102 ILE A O 1
ATOM 788 N N . GLU A 1 103 ? -5.241 -12.607 18.739 1.00 78.94 103 GLU A N 1
ATOM 789 C CA . GLU A 1 103 ? -4.675 -13.813 18.121 1.00 78.94 103 GLU A CA 1
ATOM 790 C C . GLU A 1 103 ? -3.396 -13.495 17.331 1.00 78.94 103 GLU A C 1
ATOM 792 O O . GLU A 1 103 ? -2.390 -14.191 17.461 1.00 78.94 103 GLU A O 1
ATOM 797 N N . GLY A 1 104 ? -3.401 -12.396 16.570 1.00 67.94 104 GLY A N 1
ATOM 798 C CA . GLY A 1 104 ? -2.256 -11.958 15.774 1.00 67.94 104 GLY A CA 1
ATOM 799 C C . GLY A 1 104 ? -1.081 -11.395 16.581 1.00 67.94 104 GLY A C 1
ATOM 800 O O . GLY A 1 104 ? 0.022 -11.322 16.050 1.00 67.94 104 GLY A O 1
ATOM 801 N N . THR A 1 105 ? -1.281 -11.002 17.845 1.00 64.19 105 THR A N 1
ATOM 802 C CA . THR A 1 105 ? -0.237 -10.386 18.693 1.00 64.19 105 THR A CA 1
ATOM 803 C C . THR A 1 105 ? 0.389 -11.345 19.711 1.00 64.19 105 THR A C 1
ATOM 805 O O . THR A 1 105 ? 1.366 -10.980 20.364 1.00 64.19 105 THR A O 1
ATOM 808 N N . GLN A 1 106 ? -0.101 -12.586 19.827 1.00 57.47 106 GLN A N 1
ATOM 809 C CA . GLN A 1 106 ? 0.340 -13.571 20.833 1.00 57.47 106 GLN A CA 1
ATOM 810 C C . GLN A 1 106 ? 1.750 -14.164 20.626 1.00 57.47 106 GLN A C 1
ATOM 812 O O . GLN A 1 106 ? 2.164 -15.071 21.354 1.00 57.47 106 GLN A O 1
ATOM 817 N N . THR A 1 107 ? 2.550 -13.659 19.688 1.00 53.31 107 THR A N 1
ATOM 818 C CA . THR A 1 107 ? 3.945 -14.088 19.537 1.00 53.31 107 THR A CA 1
ATOM 819 C C . THR A 1 107 ? 4.821 -13.540 20.672 1.00 53.31 107 THR A C 1
ATOM 821 O O . THR A 1 107 ? 5.233 -12.385 20.642 1.00 53.31 107 THR A O 1
ATOM 824 N N . ARG A 1 108 ? 5.073 -14.409 21.664 1.00 47.69 108 ARG A N 1
ATOM 825 C CA . ARG A 1 108 ? 6.149 -14.436 22.681 1.00 47.69 108 ARG A CA 1
ATOM 826 C C . ARG A 1 108 ? 6.746 -13.065 23.086 1.00 47.69 108 ARG A C 1
ATOM 828 O O . ARG A 1 108 ? 7.629 -12.539 22.422 1.00 47.69 108 ARG A O 1
ATOM 835 N N . GLU A 1 109 ? 6.321 -12.599 24.267 1.00 51.91 109 GLU A N 1
ATOM 836 C CA . GLU A 1 109 ? 7.102 -11.845 25.281 1.00 51.91 109 GLU A CA 1
ATOM 837 C C . GLU A 1 109 ? 6.850 -10.347 25.546 1.00 51.91 109 GLU A C 1
ATOM 839 O O . GLU A 1 109 ? 7.300 -9.898 26.592 1.00 51.91 109 GLU A O 1
ATOM 844 N N . ALA A 1 110 ? 6.090 -9.567 24.768 1.00 54.62 110 ALA A N 1
ATOM 845 C CA . ALA A 1 110 ? 6.023 -8.116 25.062 1.00 54.62 110 ALA A CA 1
ATOM 846 C C . ALA A 1 110 ? 4.743 -7.607 25.756 1.00 54.62 110 ALA A C 1
ATOM 848 O O . ALA A 1 110 ? 4.836 -6.778 26.657 1.00 54.62 110 ALA A O 1
ATOM 849 N N . THR A 1 111 ? 3.539 -8.053 25.393 1.00 61.44 111 THR A N 1
ATOM 850 C CA . THR A 1 111 ? 2.288 -7.670 26.085 1.00 61.44 111 THR A CA 1
ATOM 851 C C . THR A 1 111 ? 1.184 -8.639 25.679 1.00 61.44 111 THR A C 1
ATOM 853 O O . THR A 1 111 ? 0.940 -8.814 24.487 1.00 61.44 111 THR A O 1
ATOM 856 N N . VAL A 1 112 ? 0.519 -9.271 26.645 1.00 72.88 112 VAL A N 1
ATOM 857 C CA . VAL A 1 112 ? -0.671 -10.089 26.366 1.00 72.88 112 VAL A CA 1
ATOM 858 C C . VAL A 1 112 ? -1.871 -9.146 26.302 1.00 72.88 112 VAL A C 1
ATOM 860 O O . VAL A 1 112 ? -2.009 -8.288 27.165 1.00 72.88 112 VAL A O 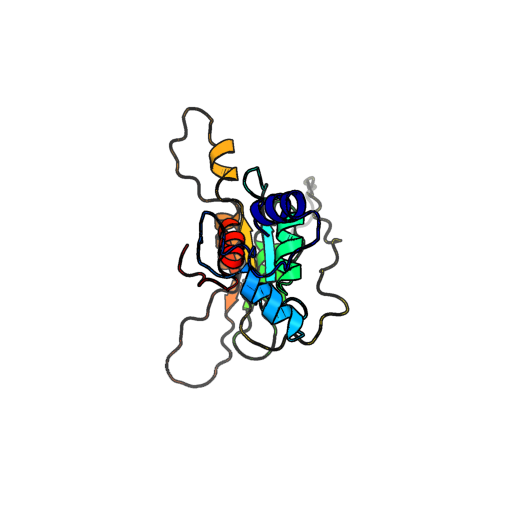1
ATOM 863 N N . TRP A 1 113 ? -2.708 -9.248 25.272 1.00 78.44 113 TRP A N 1
ATOM 864 C CA . TRP A 1 113 ? -3.951 -8.479 25.165 1.00 78.44 113 TRP A CA 1
ATOM 865 C C . TRP A 1 113 ? -5.133 -9.381 25.511 1.00 78.44 113 TRP A C 1
ATOM 867 O O . TRP A 1 113 ? -5.217 -10.500 25.009 1.00 78.44 113 TRP A O 1
ATOM 877 N N . GLU A 1 114 ? -6.056 -8.894 26.334 1.00 83.31 114 GLU A N 1
ATOM 878 C CA . GLU A 1 114 ? -7.280 -9.612 26.696 1.00 83.31 114 GLU A CA 1
ATOM 879 C C . GLU A 1 114 ? -8.528 -8.831 26.290 1.00 83.31 114 GLU A C 1
ATOM 881 O O . GLU A 1 114 ? -8.546 -7.596 26.265 1.00 83.31 114 GLU A O 1
ATOM 886 N N . LEU A 1 115 ? -9.592 -9.577 25.985 1.00 84.62 115 LEU A N 1
ATOM 887 C CA . LEU A 1 115 ? -10.925 -9.019 25.799 1.00 84.62 115 LEU A CA 1
ATOM 888 C C . LEU A 1 115 ? -11.482 -8.564 27.147 1.00 84.62 115 LEU A C 1
ATOM 890 O O . LEU A 1 115 ? -11.544 -9.326 28.109 1.00 84.62 115 LEU A O 1
ATOM 894 N N . SER A 1 116 ? -11.948 -7.325 27.195 1.00 80.75 116 SER A N 1
ATOM 895 C CA . SER A 1 116 ? -12.692 -6.792 28.326 1.00 80.75 116 SER A CA 1
ATOM 896 C C . SER A 1 116 ? -14.033 -7.511 28.408 1.00 80.75 116 SER A C 1
ATOM 898 O O . SER A 1 116 ? -14.844 -7.411 27.486 1.00 80.75 116 SER A O 1
ATOM 900 N N . SER A 1 117 ? -14.296 -8.214 29.509 1.00 60.38 117 SER A N 1
ATOM 901 C CA . SER A 1 117 ? -15.636 -8.735 29.759 1.00 60.38 117 SER A CA 1
ATOM 902 C C . SER A 1 117 ? -16.612 -7.559 29.909 1.00 60.38 117 SER A C 1
ATOM 904 O O . SER A 1 117 ? -16.321 -6.610 30.653 1.00 60.38 117 SER A O 1
ATOM 906 N N . PRO A 1 118 ? -17.779 -7.583 29.242 1.00 51.78 118 PRO A N 1
ATOM 907 C CA . PRO A 1 118 ? -18.829 -6.614 29.504 1.00 51.78 118 PRO A CA 1
ATOM 908 C C . PRO A 1 118 ? -19.367 -6.884 30.913 1.00 51.78 118 PRO A C 1
ATOM 910 O O . PRO A 1 118 ? -20.239 -7.719 31.115 1.00 51.78 118 PRO A O 1
ATOM 913 N N . THR A 1 119 ? -18.804 -6.219 31.922 1.00 45.06 119 THR A N 1
ATOM 914 C CA . THR A 1 119 ? -19.257 -6.373 33.309 1.00 45.06 119 THR A CA 1
ATOM 915 C C . THR A 1 119 ? -19.433 -5.019 33.965 1.00 45.06 119 THR A C 1
ATOM 917 O O . THR A 1 119 ? -18.505 -4.425 34.506 1.00 45.06 119 THR A O 1
ATOM 920 N N . GLY A 1 120 ? -20.688 -4.580 33.927 1.00 37.09 120 GLY A N 1
ATOM 921 C CA . GLY A 1 120 ? -21.312 -3.691 34.891 1.00 37.09 120 GLY A CA 1
ATOM 922 C C . GLY A 1 120 ? -22.690 -4.254 35.248 1.00 37.09 120 GLY A C 1
ATOM 923 O O . GLY A 1 120 ? -23.681 -3.843 34.671 1.00 37.09 120 GLY A O 1
ATOM 924 N N . SER A 1 121 ? -22.715 -5.217 36.176 1.00 35.12 121 SER A N 1
ATOM 925 C CA . SER A 1 121 ? -23.827 -5.562 37.081 1.00 35.12 121 SER A CA 1
ATOM 926 C C . SER A 1 121 ? -25.246 -5.778 36.513 1.00 35.12 121 SER A C 1
ATOM 928 O O . SER A 1 121 ? -26.026 -4.837 36.422 1.00 35.12 121 SER A O 1
ATOM 930 N N . ALA A 1 122 ? -25.670 -7.043 36.414 1.00 31.94 122 ALA A N 1
ATOM 931 C CA . ALA A 1 122 ? -26.961 -7.465 36.972 1.00 31.94 122 ALA A CA 1
ATOM 932 C C . ALA A 1 122 ? -26.973 -8.978 37.230 1.00 31.94 122 ALA A C 1
ATOM 934 O O . ALA A 1 122 ? -26.948 -9.795 36.315 1.00 31.94 122 ALA A O 1
ATOM 935 N N . THR A 1 123 ? -27.043 -9.343 38.506 1.00 37.94 123 THR A N 1
ATOM 936 C CA . THR A 1 123 ? -27.440 -10.668 38.977 1.00 37.94 123 THR A CA 1
ATOM 937 C C . THR A 1 123 ? -28.866 -10.948 38.499 1.00 37.94 123 THR A C 1
ATOM 939 O O . THR A 1 123 ? -29.829 -10.529 39.139 1.00 37.94 123 THR A O 1
ATOM 942 N N . VAL A 1 124 ? -29.034 -11.640 37.373 1.00 32.88 124 VAL A N 1
ATOM 943 C CA . VAL A 1 124 ? -30.350 -12.140 36.961 1.00 32.88 124 VAL A CA 1
ATOM 944 C C . VAL A 1 124 ? -30.570 -13.480 37.661 1.00 32.88 124 VAL A C 1
ATOM 946 O O . VAL A 1 124 ? -29.971 -14.496 37.317 1.00 32.88 124 VAL A O 1
ATOM 949 N N . ARG A 1 125 ? -31.403 -13.465 38.710 1.00 29.78 125 ARG A N 1
ATOM 950 C CA . ARG A 1 125 ? -32.000 -14.685 39.279 1.00 29.78 125 ARG A CA 1
ATOM 951 C C . ARG A 1 125 ? -32.779 -15.404 38.169 1.00 29.78 125 ARG A C 1
ATOM 953 O O . ARG A 1 125 ? -33.460 -14.723 37.403 1.00 29.78 125 ARG A O 1
ATOM 960 N N . PRO A 1 126 ? -32.770 -16.744 38.114 1.00 29.14 126 PRO A N 1
ATOM 961 C CA . PRO A 1 126 ? -33.617 -17.462 37.177 1.00 29.14 126 PRO A CA 1
ATOM 962 C C . PRO A 1 126 ? -35.077 -17.307 37.624 1.00 29.14 126 PRO A C 1
ATOM 964 O O . PRO A 1 126 ? -35.445 -17.734 38.720 1.00 29.14 126 PRO A O 1
ATOM 967 N N . VAL A 1 127 ? -35.901 -16.673 36.791 1.00 32.88 127 VAL A N 1
ATOM 968 C CA . VAL A 1 127 ? -37.367 -16.729 36.881 1.00 32.88 127 VAL A CA 1
ATOM 969 C C . VAL A 1 127 ? -37.855 -17.480 35.639 1.00 32.88 127 VAL A C 1
ATOM 971 O O . VAL A 1 127 ? -37.425 -17.141 34.538 1.00 32.88 127 VAL A O 1
ATOM 974 N N . PRO A 1 128 ? -38.685 -18.527 35.791 1.00 35.50 128 PRO A N 1
ATOM 975 C CA . PRO A 1 128 ? -39.095 -19.379 34.685 1.00 35.50 128 PRO A CA 1
ATOM 976 C C . PRO A 1 128 ? -40.296 -18.788 33.936 1.00 35.50 128 PRO A C 1
ATOM 978 O O . PRO A 1 128 ? -41.249 -18.327 34.560 1.00 35.50 128 PRO A O 1
ATOM 981 N N . GLY A 1 129 ? -40.278 -18.919 32.608 1.00 36.69 129 GLY A N 1
ATOM 982 C CA . GLY A 1 129 ? -41.470 -18.865 31.759 1.00 36.69 129 GLY A CA 1
ATOM 983 C C . GLY A 1 129 ? -41.808 -17.488 31.189 1.00 36.69 129 GLY A C 1
ATOM 984 O O . GLY A 1 129 ? -42.287 -16.606 31.896 1.00 36.69 129 GLY A O 1
ATOM 985 N N . GLY A 1 130 ? -41.635 -17.350 29.877 1.00 28.16 130 GLY A N 1
ATOM 986 C CA . GLY A 1 130 ? -42.126 -16.220 29.098 1.00 28.16 130 GLY A CA 1
ATOM 987 C C . GLY A 1 130 ? -41.560 -16.264 27.686 1.00 28.16 130 GLY A C 1
ATOM 988 O O . GLY A 1 130 ? -40.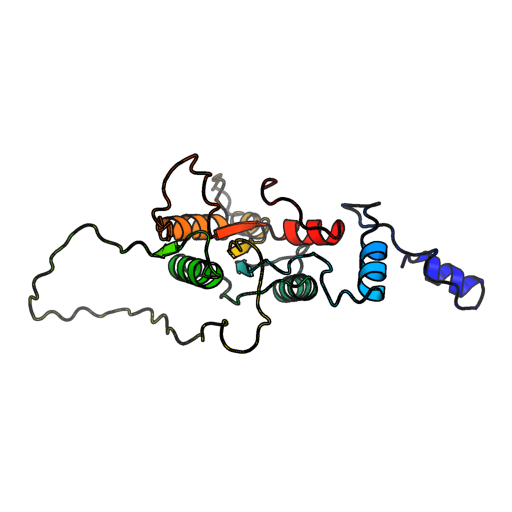452 -15.793 27.467 1.00 28.16 130 GLY A O 1
ATOM 989 N N . ASP A 1 131 ? -42.311 -16.865 26.762 1.00 40.41 131 ASP A N 1
ATOM 990 C CA . ASP A 1 131 ? -42.013 -16.886 25.331 1.00 40.41 131 ASP A CA 1
ATOM 991 C C . ASP A 1 131 ? -41.865 -15.455 24.795 1.00 40.41 131 ASP A C 1
ATOM 993 O O . ASP A 1 131 ? -42.845 -14.718 24.655 1.00 40.41 131 ASP A O 1
ATOM 997 N N . THR A 1 132 ? -40.640 -15.080 24.445 1.00 32.94 132 THR A N 1
ATOM 998 C CA . THR A 1 132 ? -40.362 -13.933 23.580 1.00 32.94 132 THR A CA 1
ATOM 999 C C . THR A 1 132 ? -39.571 -14.462 22.403 1.00 32.94 132 THR A C 1
ATOM 1001 O O . THR A 1 132 ? -38.557 -15.121 22.584 1.00 32.94 132 THR A O 1
ATOM 1004 N N . LYS A 1 133 ? -40.110 -14.245 21.202 1.00 34.22 133 LYS A N 1
ATOM 1005 C CA . LYS A 1 133 ? -39.502 -14.639 19.935 1.00 34.22 133 LYS A CA 1
ATOM 1006 C C . LYS A 1 133 ? -38.145 -13.958 19.807 1.00 34.22 133 LYS A C 1
ATOM 1008 O O . LYS A 1 133 ? -38.094 -12.737 19.681 1.00 34.22 133 LYS A O 1
ATOM 1013 N N . ASP A 1 134 ? -37.097 -14.764 19.844 1.00 33.25 134 ASP A N 1
ATOM 1014 C CA . ASP A 1 134 ? -35.753 -14.361 19.481 1.00 33.25 134 ASP A CA 1
ATOM 1015 C C . ASP A 1 134 ? -35.693 -14.207 17.953 1.00 33.25 134 ASP A C 1
ATOM 1017 O O . ASP A 1 134 ? -35.778 -15.186 17.210 1.00 33.25 134 ASP A O 1
ATOM 1021 N N . ASP A 1 135 ? -35.569 -12.968 17.477 1.00 34.09 135 ASP A N 1
ATOM 1022 C CA . ASP A 1 135 ? -34.941 -12.702 16.183 1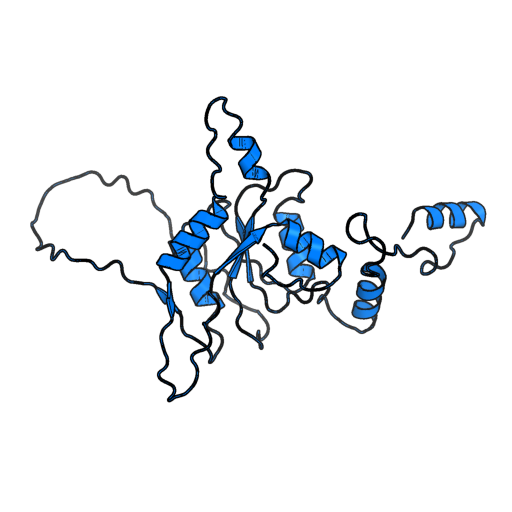.00 34.09 135 ASP A CA 1
ATOM 1023 C C . ASP A 1 135 ? -33.427 -12.881 16.396 1.00 34.09 135 ASP A C 1
ATOM 1025 O O . ASP A 1 135 ? -32.678 -11.926 16.611 1.00 34.09 135 ASP A O 1
ATOM 1029 N N . GLU A 1 136 ? -32.992 -14.143 16.438 1.00 37.03 136 GLU A N 1
ATOM 1030 C CA . GLU A 1 136 ? -31.582 -14.507 16.350 1.00 37.03 136 GLU A CA 1
ATOM 1031 C C . GLU A 1 136 ? -31.100 -14.188 14.930 1.00 37.03 136 GLU A C 1
ATOM 1033 O O . GLU A 1 136 ? -31.237 -14.991 14.003 1.00 37.03 136 GLU A O 1
ATOM 1038 N N . ASP A 1 137 ? -30.504 -13.008 14.750 1.00 37.88 137 ASP A N 1
ATOM 1039 C CA . ASP A 1 137 ? -29.544 -12.787 13.673 1.00 37.88 137 ASP A CA 1
ATOM 1040 C C . ASP A 1 137 ? -28.359 -13.732 13.922 1.00 37.88 137 ASP A C 1
ATOM 1042 O O . ASP A 1 137 ? -27.394 -13.412 14.619 1.00 37.88 137 ASP A O 1
ATOM 1046 N N . GLY A 1 138 ? -28.490 -14.949 13.393 1.00 35.38 138 GLY A N 1
ATOM 1047 C CA . GLY A 1 138 ? -27.501 -16.011 13.457 1.00 35.38 138 GLY A CA 1
ATOM 1048 C C . GLY A 1 138 ? -26.203 -15.594 12.776 1.00 35.38 138 GLY A C 1
ATOM 1049 O O . GLY A 1 138 ? -26.000 -15.822 11.582 1.00 35.38 138 GLY A O 1
ATOM 1050 N N . GLU A 1 139 ? -25.289 -15.018 13.550 1.00 36.81 139 GLU A N 1
ATOM 1051 C CA . GLU A 1 139 ? -23.872 -14.969 13.216 1.00 36.81 139 GLU A CA 1
ATOM 1052 C C . GLU A 1 139 ? -23.333 -16.397 13.404 1.00 36.81 139 GLU A C 1
ATOM 1054 O O . GLU A 1 139 ? -22.813 -16.768 14.453 1.00 36.81 139 GLU A O 1
ATOM 1059 N N . SER A 1 140 ? -23.560 -17.253 12.401 1.00 34.78 140 SER A N 1
ATOM 1060 C CA . SER A 1 140 ? -22.979 -18.592 12.359 1.00 34.78 140 SER A CA 1
ATOM 1061 C C . SER A 1 140 ? -21.457 -18.449 12.367 1.00 34.78 140 SER A C 1
ATOM 1063 O O . SER A 1 140 ? -20.865 -18.026 11.369 1.00 34.78 140 SER A O 1
ATOM 1065 N N . ASP A 1 141 ? -20.844 -18.800 13.494 1.00 40.41 141 ASP A N 1
ATOM 1066 C CA . ASP A 1 141 ? -19.406 -18.778 13.803 1.00 40.41 141 ASP A CA 1
ATOM 1067 C C . ASP A 1 141 ? -18.592 -19.820 12.979 1.00 40.41 141 ASP A C 1
ATOM 1069 O O . ASP A 1 141 ? -17.540 -20.295 13.401 1.00 40.41 141 ASP A O 1
ATOM 1073 N N . ASP A 1 142 ? -19.059 -20.168 11.773 1.00 36.03 142 ASP A N 1
ATOM 1074 C CA . ASP A 1 142 ? -18.525 -21.217 10.889 1.00 36.03 142 ASP A CA 1
ATOM 1075 C C . ASP A 1 142 ? -17.622 -20.678 9.755 1.00 36.03 142 ASP A C 1
ATOM 1077 O O . ASP A 1 142 ? -17.410 -21.342 8.740 1.00 36.03 142 ASP A O 1
ATOM 1081 N N . GLU A 1 143 ? -17.031 -19.487 9.898 1.00 42.81 143 GLU A N 1
ATOM 1082 C CA . GLU A 1 143 ? -15.847 -19.127 9.102 1.00 42.81 143 GLU A CA 1
ATOM 1083 C C . GLU A 1 143 ? -14.594 -19.443 9.923 1.00 42.81 143 GLU A C 1
ATOM 1085 O O . GLU A 1 143 ? -14.166 -18.648 10.770 1.00 42.81 143 GLU A O 1
ATOM 1090 N N . GLN A 1 144 ? -14.036 -20.637 9.659 1.00 37.16 144 GLN A N 1
ATOM 1091 C CA . GLN A 1 144 ? -12.743 -21.120 10.152 1.00 37.16 144 GLN A CA 1
ATOM 1092 C C . GLN A 1 144 ? -11.781 -19.950 10.385 1.00 37.16 144 GLN A C 1
ATOM 1094 O O . GLN A 1 144 ? -11.489 -19.179 9.466 1.00 37.16 144 GLN A O 1
ATOM 1099 N N . SER A 1 145 ? -11.275 -19.826 11.613 1.00 39.34 145 SER A N 1
ATOM 1100 C CA . SER A 1 145 ? -10.150 -18.952 11.920 1.00 39.34 145 SER A CA 1
ATOM 1101 C C . SER A 1 145 ? -9.024 -19.249 10.926 1.00 39.34 145 SER A C 1
ATOM 1103 O O . SER A 1 145 ? -8.411 -20.315 10.928 1.00 39.34 145 SER A O 1
ATOM 1105 N N . ILE A 1 146 ? -8.769 -18.305 10.017 1.00 47.59 146 ILE A N 1
ATOM 1106 C CA . ILE A 1 146 ? -7.712 -18.392 9.001 1.00 47.59 146 ILE A CA 1
ATOM 1107 C C . ILE A 1 146 ? -6.368 -18.095 9.678 1.00 47.59 146 ILE A C 1
ATOM 1109 O O . ILE A 1 146 ? -5.652 -17.163 9.322 1.00 47.59 146 ILE A O 1
ATOM 1113 N N . LEU A 1 147 ? -6.057 -18.853 10.721 1.00 47.62 147 LEU A N 1
ATOM 1114 C CA . LEU A 1 147 ? -4.725 -18.947 11.296 1.00 47.62 147 LEU A CA 1
ATOM 1115 C C . LEU A 1 147 ? -4.210 -20.387 11.265 1.00 47.62 147 LEU A C 1
ATOM 1117 O O . LEU A 1 147 ? -3.060 -20.610 11.635 1.00 47.62 147 LEU A O 1
ATOM 1121 N N . ASP A 1 148 ? -4.998 -21.357 10.783 1.00 34.88 148 ASP A N 1
ATOM 1122 C CA . ASP A 1 148 ? -4.553 -22.744 10.787 1.00 34.88 148 ASP A CA 1
ATOM 1123 C C . ASP A 1 148 ? -3.793 -23.165 9.513 1.00 34.88 148 ASP A C 1
ATOM 1125 O O . ASP A 1 148 ? -4.262 -23.049 8.380 1.00 34.88 148 ASP A O 1
ATOM 1129 N N . SER A 1 149 ? -2.620 -23.744 9.789 1.00 37.34 149 SER A N 1
ATOM 1130 C CA . SER A 1 149 ? -1.853 -24.698 8.989 1.00 37.34 149 SER A CA 1
ATOM 1131 C C . SER A 1 149 ? -0.963 -24.174 7.846 1.00 37.34 149 SER A C 1
ATOM 1133 O O . SER A 1 149 ? -1.326 -24.170 6.671 1.00 37.34 149 SER A O 1
ATOM 1135 N N . LYS A 1 150 ? 0.310 -23.940 8.223 1.00 33.66 150 LYS A N 1
ATOM 1136 C CA . LYS A 1 150 ? 1.532 -23.665 7.424 1.00 33.66 150 LYS A CA 1
ATOM 1137 C C . LYS A 1 150 ? 1.864 -22.187 7.198 1.00 33.66 150 LYS A C 1
ATOM 1139 O O . LYS A 1 150 ? 1.920 -21.727 6.060 1.00 33.66 150 LYS A O 1
ATOM 1144 N N . GLN A 1 151 ? 2.229 -21.470 8.259 1.00 44.28 151 GLN A N 1
ATOM 1145 C CA . GLN A 1 151 ? 3.073 -20.281 8.111 1.00 44.28 151 GLN A CA 1
ATOM 1146 C C . GLN A 1 151 ? 4.448 -20.489 8.756 1.00 44.28 151 GLN A C 1
ATOM 1148 O O . GLN A 1 151 ? 4.543 -21.129 9.805 1.00 44.28 151 GLN A O 1
ATOM 1153 N N . PRO A 1 152 ? 5.525 -20.010 8.103 1.00 38.53 152 PRO A N 1
ATOM 1154 C CA . PRO A 1 152 ? 6.872 -20.074 8.649 1.00 38.53 152 PRO A CA 1
ATOM 1155 C C . PRO A 1 152 ? 6.915 -19.243 9.927 1.00 38.53 152 PRO A C 1
ATOM 1157 O O . PRO A 1 152 ? 6.238 -18.224 10.003 1.00 38.53 152 PRO A O 1
ATOM 1160 N N . ASN A 1 153 ? 7.703 -19.685 10.909 1.00 36.97 153 ASN A N 1
ATOM 1161 C CA . ASN A 1 153 ? 7.974 -18.974 12.158 1.00 36.97 153 ASN A CA 1
ATOM 1162 C C . ASN A 1 153 ? 8.070 -17.455 11.919 1.00 36.97 153 ASN A C 1
ATOM 1164 O O . ASN A 1 153 ? 9.104 -16.970 11.454 1.00 36.97 153 ASN A O 1
ATOM 1168 N N . LEU A 1 154 ? 6.990 -16.724 12.223 1.00 47.00 154 LEU A N 1
ATOM 1169 C CA . LEU A 1 154 ? 6.920 -15.263 12.190 1.00 47.00 154 LEU A CA 1
ATOM 1170 C C . LEU A 1 154 ? 7.691 -14.744 13.403 1.00 47.00 154 LEU A C 1
ATOM 1172 O O . LEU A 1 154 ? 7.139 -14.295 14.404 1.00 47.00 154 LEU A O 1
ATOM 1176 N N . LEU A 1 155 ? 9.005 -14.914 13.345 1.00 41.12 155 LEU A N 1
ATOM 1177 C CA . LEU A 1 155 ? 9.927 -14.295 14.266 1.00 41.12 155 LEU A CA 1
ATOM 1178 C C . LEU A 1 155 ? 10.039 -12.826 13.857 1.00 41.12 155 LEU A C 1
ATOM 1180 O O . LEU A 1 155 ? 10.357 -12.519 12.710 1.00 41.12 155 LEU A O 1
ATOM 1184 N N . HIS A 1 156 ? 9.806 -11.963 14.845 1.00 40.72 156 HIS A N 1
ATOM 1185 C CA . HIS A 1 156 ? 10.165 -10.546 14.935 1.00 40.72 156 HIS A CA 1
ATOM 1186 C C . HIS A 1 156 ? 9.014 -9.520 14.875 1.00 40.72 156 HIS A C 1
ATOM 1188 O O . HIS A 1 156 ? 8.536 -9.114 13.821 1.00 40.72 156 HIS A O 1
ATOM 1194 N N . SER A 1 157 ? 8.769 -8.979 16.078 1.00 44.97 157 SER A N 1
ATOM 1195 C CA . SER A 1 157 ? 8.355 -7.609 16.409 1.00 44.97 157 SER A CA 1
ATOM 1196 C C . SER A 1 157 ? 6.868 -7.255 16.268 1.00 44.97 157 SER A C 1
ATOM 1198 O O . SER A 1 157 ? 6.375 -6.991 15.178 1.00 44.97 157 SER A O 1
ATOM 1200 N N . SER A 1 158 ? 6.196 -7.201 17.426 1.00 52.44 158 SER A N 1
ATOM 1201 C CA . SER A 1 158 ? 4.962 -6.465 17.754 1.00 52.44 158 SER A CA 1
ATOM 1202 C C . SER A 1 158 ? 4.074 -6.087 16.562 1.00 52.44 158 SER A C 1
ATOM 1204 O O . SER A 1 158 ? 4.074 -4.947 16.087 1.00 52.44 158 SER A O 1
ATOM 1206 N N . THR A 1 159 ? 3.305 -7.056 16.069 1.00 66.62 159 THR A N 1
ATOM 1207 C CA . THR A 1 159 ? 2.504 -6.905 14.854 1.00 66.62 159 THR A CA 1
ATOM 1208 C C . THR A 1 159 ? 1.098 -6.421 15.198 1.00 66.62 159 THR A C 1
ATOM 1210 O O . THR A 1 159 ? 0.197 -7.217 15.450 1.00 66.62 159 THR A O 1
ATOM 1213 N N . SER A 1 160 ? 0.884 -5.105 15.218 1.00 79.50 160 SER A N 1
ATOM 1214 C CA . SER A 1 160 ? -0.484 -4.582 15.239 1.00 79.50 160 SER A CA 1
ATOM 1215 C C . SER A 1 160 ? -1.238 -5.019 13.977 1.00 79.50 160 SER A C 1
ATOM 1217 O O . SER A 1 160 ? -0.690 -5.001 12.870 1.00 79.50 160 SER A O 1
ATOM 1219 N N . LEU A 1 161 ? -2.503 -5.406 14.142 1.00 87.31 161 LEU A N 1
ATOM 1220 C CA . LEU A 1 161 ? -3.417 -5.672 13.039 1.00 87.31 161 LEU A CA 1
ATOM 1221 C C . LEU A 1 161 ? -3.778 -4.342 12.364 1.00 87.31 161 LEU A C 1
ATOM 1223 O O . LEU A 1 161 ? -4.356 -3.443 12.983 1.00 87.31 161 LEU A O 1
ATOM 1227 N N . LEU A 1 162 ? -3.431 -4.215 11.084 1.00 90.38 162 LEU A N 1
ATOM 1228 C CA . LEU A 1 162 ? -3.726 -3.033 10.281 1.00 90.38 162 LEU A CA 1
ATOM 1229 C C . LEU A 1 162 ? -5.057 -3.206 9.549 1.00 90.38 162 LEU A C 1
ATOM 1231 O O . LEU A 1 162 ? -5.225 -4.096 8.716 1.00 90.3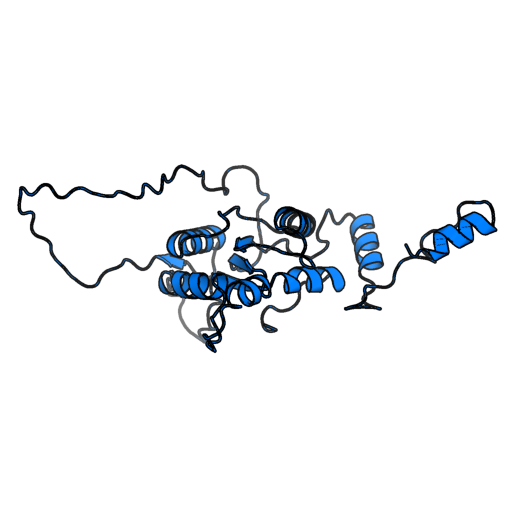8 162 LEU A O 1
ATOM 1235 N N . VAL A 1 163 ? -6.003 -2.324 9.836 1.00 91.75 163 VAL A N 1
ATOM 1236 C CA . VAL A 1 163 ? -7.317 -2.289 9.203 1.00 91.75 163 VAL A CA 1
ATOM 1237 C C . VAL A 1 163 ? -7.284 -1.280 8.062 1.00 91.75 163 VAL A C 1
ATOM 1239 O O . VAL A 1 163 ? -7.283 -0.070 8.279 1.00 91.75 163 VAL A O 1
ATOM 1242 N N . VAL A 1 164 ? -7.220 -1.786 6.838 1.00 92.62 164 VAL A N 1
ATOM 1243 C CA . VAL A 1 164 ? -7.075 -0.999 5.615 1.00 92.62 164 VAL A CA 1
ATOM 1244 C C . VAL A 1 164 ? -8.442 -0.581 5.097 1.00 92.62 164 VAL A C 1
ATOM 1246 O O . VAL A 1 164 ? -9.305 -1.438 4.913 1.00 92.62 164 VAL A O 1
ATOM 1249 N N . TYR A 1 165 ? -8.621 0.702 4.796 1.00 92.25 165 TYR A N 1
ATOM 1250 C CA . TYR A 1 165 ? -9.870 1.229 4.243 1.00 92.25 165 TYR A CA 1
ATOM 1251 C C . TYR A 1 165 ? -9.627 2.225 3.111 1.00 92.25 165 TYR A C 1
ATOM 1253 O O . TYR A 1 165 ? -8.604 2.908 3.076 1.00 92.25 165 TYR A O 1
ATOM 1261 N N . ASP A 1 166 ? -10.579 2.348 2.191 1.00 91.50 166 ASP A N 1
ATOM 1262 C CA . ASP A 1 166 ? -10.570 3.436 1.215 1.00 91.50 166 ASP A CA 1
ATOM 1263 C C . ASP A 1 166 ? -11.155 4.708 1.848 1.00 91.50 166 ASP A C 1
ATOM 1265 O O . ASP A 1 166 ? -12.348 4.772 2.157 1.00 91.50 166 ASP A O 1
ATOM 1269 N N . SER A 1 167 ? -10.324 5.738 2.031 1.00 86.06 167 SER A N 1
ATOM 1270 C CA . SER A 1 167 ? -10.741 7.025 2.600 1.00 86.06 167 SER A CA 1
ATOM 1271 C C . SER A 1 167 ? -11.738 7.788 1.723 1.00 86.06 167 SER A C 1
ATOM 1273 O O . SER A 1 167 ? -12.447 8.662 2.221 1.00 86.06 167 SER A O 1
ATOM 1275 N N . ARG A 1 168 ? -11.832 7.461 0.427 1.00 80.00 168 ARG A N 1
ATOM 1276 C CA . ARG A 1 168 ? -12.694 8.161 -0.536 1.00 80.00 168 ARG A CA 1
ATOM 1277 C C . ARG A 1 168 ? -14.091 7.554 -0.644 1.00 80.00 168 ARG A C 1
ATOM 1279 O O . ARG A 1 168 ? -15.032 8.299 -0.916 1.00 80.00 168 ARG A O 1
ATOM 1286 N N . SER A 1 169 ? -14.246 6.257 -0.377 1.00 71.94 169 SER A N 1
ATOM 1287 C CA . SER A 1 169 ? -15.529 5.530 -0.460 1.00 71.94 169 SER A CA 1
ATOM 1288 C C . SER A 1 169 ? -16.660 6.203 0.346 1.00 71.94 169 SER A C 1
ATOM 1290 O O . SER A 1 169 ? -17.775 6.396 -0.137 1.00 71.94 169 SER A O 1
ATOM 1292 N N . GLN A 1 170 ? -16.336 6.685 1.546 1.00 61.38 170 GLN A N 1
ATOM 1293 C CA . GLN A 1 170 ? -17.250 7.355 2.481 1.00 61.38 170 GLN A CA 1
ATOM 1294 C C . GLN A 1 170 ? -17.816 8.674 1.933 1.00 61.38 170 GLN A C 1
ATOM 1296 O O . GLN A 1 170 ? -19.008 8.962 2.049 1.00 61.38 170 GLN A O 1
ATOM 1301 N N . SER A 1 171 ? -16.963 9.464 1.275 1.00 57.38 171 SER A N 1
ATOM 1302 C CA . SER A 1 171 ? -17.316 10.795 0.765 1.00 57.38 171 SER A CA 1
ATOM 1303 C C . SER A 1 171 ? -18.371 10.772 -0.350 1.00 57.38 171 SER A C 1
ATOM 1305 O O . SER A 1 171 ? -18.983 11.798 -0.658 1.00 57.38 171 SER A O 1
ATOM 1307 N N . ARG A 1 172 ? -18.612 9.606 -0.965 1.00 54.56 172 ARG A N 1
ATOM 1308 C CA . ARG A 1 172 ? -19.616 9.432 -2.021 1.00 54.56 172 ARG A CA 1
ATOM 1309 C C . ARG A 1 172 ? -20.991 9.056 -1.474 1.00 54.56 172 ARG A C 1
ATOM 1311 O O . ARG A 1 172 ? -21.981 9.609 -1.949 1.00 54.56 172 ARG A O 1
ATOM 1318 N N . GLN A 1 173 ? -21.049 8.201 -0.451 1.00 52.81 173 GLN A N 1
ATOM 1319 C CA . GLN A 1 173 ? -22.303 7.803 0.207 1.00 52.81 173 GLN A CA 1
ATOM 1320 C C . GLN A 1 173 ? -22.971 8.979 0.947 1.00 52.81 173 GLN A C 1
ATOM 1322 O O . GLN A 1 173 ? -24.191 9.022 1.066 1.00 52.81 173 GLN A O 1
ATOM 1327 N N . GLN A 1 174 ? -22.189 9.985 1.355 1.00 51.75 174 GLN A N 1
ATOM 1328 C CA . GLN A 1 174 ? -22.673 11.197 2.028 1.00 51.75 174 GLN A CA 1
ATOM 1329 C C . GLN A 1 174 ? -23.190 12.318 1.107 1.00 51.75 174 GLN A C 1
ATOM 1331 O O . GLN A 1 174 ? -23.595 13.365 1.609 1.00 51.75 174 GLN A O 1
ATOM 1336 N N . ARG A 1 175 ? -23.250 12.139 -0.223 1.00 50.41 175 ARG A N 1
ATOM 1337 C CA . ARG A 1 175 ? -23.833 13.147 -1.141 1.00 50.41 175 ARG A CA 1
ATOM 1338 C C . ARG A 1 175 ? -25.370 13.201 -1.102 1.00 50.41 175 ARG A C 1
ATOM 1340 O O . ARG A 1 175 ? -26.012 13.380 -2.135 1.00 50.41 175 ARG A O 1
ATOM 1347 N N . GLN A 1 176 ? -25.968 13.065 0.077 1.00 51.81 176 GLN A N 1
ATOM 1348 C CA . GLN A 1 176 ? -27.342 13.496 0.309 1.00 51.81 176 GLN A CA 1
ATOM 1349 C C . GLN A 1 176 ? -27.326 14.987 0.690 1.00 51.81 176 GLN A C 1
ATOM 1351 O O . GLN A 1 176 ? -26.542 15.389 1.554 1.00 51.81 176 GLN A O 1
ATOM 1356 N N . PRO A 1 177 ? -28.143 15.841 0.048 1.00 43.69 177 PRO A N 1
ATOM 1357 C CA . PRO A 1 177 ? -28.142 17.272 0.326 1.00 43.69 177 PRO A CA 1
ATOM 1358 C C . PRO A 1 177 ? -28.705 17.529 1.733 1.00 43.69 177 PRO A C 1
ATOM 1360 O O . PRO A 1 177 ? -29.905 17.401 1.950 1.00 43.69 177 PRO A O 1
ATOM 1363 N N . GLY A 1 178 ? -27.839 17.878 2.693 1.00 54.28 178 GLY A N 1
ATOM 1364 C CA . GLY A 1 178 ? -28.257 18.349 4.023 1.00 54.28 178 GLY A CA 1
ATOM 1365 C C . GLY A 1 178 ? -27.371 17.961 5.213 1.00 54.28 178 GLY A C 1
ATOM 1366 O O . GLY A 1 178 ? -27.481 18.591 6.260 1.00 54.28 178 GLY A O 1
ATOM 1367 N N . ALA A 1 179 ? -26.470 16.982 5.088 1.00 48.69 179 ALA A N 1
ATOM 1368 C CA . ALA A 1 179 ? -25.638 16.533 6.209 1.00 48.69 179 ALA A CA 1
ATOM 1369 C C . ALA A 1 179 ? -24.217 17.111 6.126 1.00 48.69 179 ALA A C 1
ATOM 1371 O O . ALA A 1 179 ? -23.305 16.490 5.591 1.00 48.69 179 ALA A O 1
ATOM 1372 N N . ASN A 1 180 ? -24.010 18.306 6.683 1.00 47.94 180 ASN A N 1
ATOM 1373 C CA . ASN A 1 180 ? -22.680 18.909 6.839 1.00 47.94 180 ASN A CA 1
ATOM 1374 C C . ASN A 1 180 ? -21.931 18.325 8.056 1.00 47.94 180 ASN A C 1
ATOM 1376 O O . ASN A 1 180 ? -21.413 19.059 8.896 1.00 47.94 180 ASN A O 1
ATOM 1380 N N . VAL A 1 181 ? -21.937 16.998 8.198 1.00 55.53 181 VAL A N 1
ATOM 1381 C CA . VAL A 1 181 ? -21.286 16.297 9.309 1.00 55.53 181 VAL A CA 1
ATOM 1382 C C . VAL A 1 181 ? -20.110 15.527 8.732 1.00 55.53 181 VAL A C 1
ATOM 1384 O O . VAL A 1 181 ? -20.306 14.582 7.970 1.00 55.53 181 VAL A O 1
ATOM 1387 N N . GLN A 1 182 ? -18.890 15.939 9.083 1.00 57.34 182 GLN A N 1
ATOM 1388 C CA . GLN A 1 182 ? -17.682 15.141 8.874 1.00 57.34 182 GLN A CA 1
ATOM 1389 C C . GLN A 1 182 ? -17.891 13.782 9.558 1.00 57.34 182 GLN A C 1
ATOM 1391 O O . GLN A 1 182 ? -17.748 13.671 10.772 1.00 57.34 182 GLN A O 1
ATOM 1396 N N . SER A 1 183 ? -18.308 12.764 8.802 1.00 68.88 183 SER A N 1
ATOM 1397 C CA . SER A 1 183 ? -18.473 11.417 9.344 1.00 68.88 183 SER A CA 1
ATOM 1398 C C . SER A 1 183 ? -17.107 10.757 9.408 1.00 68.88 183 SER A C 1
ATOM 1400 O O . SER A 1 183 ? -16.372 10.726 8.418 1.00 68.88 183 SER A O 1
ATOM 1402 N N . THR A 1 184 ? -16.759 10.225 10.575 1.00 81.31 184 THR A N 1
ATOM 1403 C CA . THR A 1 184 ? -15.592 9.360 10.732 1.00 81.31 184 THR A CA 1
ATOM 1404 C C . THR A 1 184 ? -15.747 8.124 9.841 1.00 81.31 184 THR A C 1
ATOM 1406 O O . THR A 1 184 ? -16.849 7.569 9.758 1.00 81.31 184 THR A O 1
ATOM 1409 N N . PRO A 1 185 ? -14.673 7.664 9.166 1.00 86.12 185 PRO A N 1
ATOM 1410 C CA . PRO A 1 185 ? -14.740 6.448 8.374 1.00 86.12 185 PRO A CA 1
ATOM 1411 C C . PRO A 1 185 ? -15.193 5.250 9.206 1.00 86.12 185 PRO A C 1
ATOM 1413 O O . PRO A 1 185 ? -14.707 5.057 10.317 1.00 86.12 185 PRO A O 1
ATOM 1416 N N . TYR A 1 186 ? -16.052 4.393 8.649 1.00 85.31 186 TYR A N 1
ATOM 1417 C CA . TYR A 1 186 ? -16.556 3.185 9.318 1.00 85.31 186 TYR A CA 1
ATOM 1418 C C . TYR A 1 186 ? -15.412 2.337 9.883 1.00 85.31 186 TYR A C 1
ATOM 1420 O O . TYR A 1 186 ? -15.452 1.940 11.038 1.00 85.31 186 TYR A O 1
ATOM 1428 N N . ALA A 1 187 ? -14.345 2.128 9.110 1.00 87.88 187 ALA A N 1
ATOM 1429 C CA . ALA A 1 187 ? -13.180 1.382 9.576 1.00 87.88 187 ALA A CA 1
ATOM 1430 C C . ALA A 1 187 ? -12.485 2.040 10.781 1.00 87.88 187 ALA A C 1
ATOM 1432 O O . ALA A 1 187 ? -12.024 1.337 11.673 1.00 87.88 187 ALA A O 1
ATOM 1433 N N . VAL A 1 188 ? -12.434 3.376 10.833 1.00 89.75 188 VAL A N 1
ATOM 1434 C CA . VAL A 1 188 ? -11.879 4.120 11.975 1.00 89.75 188 VAL A CA 1
ATOM 1435 C C . VAL A 1 188 ? -12.787 3.963 13.195 1.00 89.75 188 VAL A C 1
ATOM 1437 O O . VAL A 1 188 ? -12.287 3.693 14.285 1.00 89.75 188 VAL A O 1
ATOM 1440 N N . GLN A 1 189 ? -14.107 4.051 13.003 1.00 89.19 189 GLN A N 1
ATOM 1441 C CA . GLN A 1 189 ? -15.090 3.847 14.067 1.00 89.19 189 GLN A CA 1
ATOM 1442 C C . GLN A 1 189 ? -15.006 2.430 14.647 1.00 89.19 189 GLN A C 1
ATOM 1444 O O . GLN A 1 189 ? -14.802 2.271 15.844 1.00 89.19 189 GLN A O 1
ATOM 1449 N N . VAL A 1 190 ? -15.061 1.399 13.801 1.00 89.31 190 VAL A N 1
ATOM 1450 C CA . VAL A 1 190 ? -14.996 -0.003 14.239 1.00 89.31 190 VAL A CA 1
ATOM 1451 C C . VAL A 1 190 ? -13.659 -0.323 14.904 1.00 89.31 190 VAL A C 1
ATOM 1453 O O . VAL A 1 190 ? -13.633 -1.081 15.868 1.00 89.31 190 VAL A O 1
ATOM 1456 N N . VAL A 1 191 ? -12.544 0.255 14.440 1.00 90.75 191 VAL A N 1
ATOM 1457 C CA . VAL A 1 191 ? -11.248 0.103 15.122 1.00 90.75 191 VAL A CA 1
ATOM 1458 C C . VAL A 1 191 ? -11.266 0.756 16.498 1.00 90.75 191 VAL A C 1
ATOM 1460 O O . VAL A 1 191 ? -10.774 0.151 17.445 1.00 90.75 191 VAL A O 1
ATOM 1463 N N . SER A 1 192 ? -11.843 1.951 16.633 1.00 91.50 192 SER A N 1
ATOM 1464 C CA . SER A 1 192 ? -12.008 2.612 17.932 1.00 91.50 192 SER A CA 1
ATOM 1465 C C . SER A 1 192 ? -12.860 1.767 18.883 1.00 91.50 192 SER A C 1
ATOM 1467 O O . SER A 1 192 ? -12.477 1.542 20.032 1.00 91.50 192 SER A O 1
ATOM 1469 N N . ASP A 1 193 ? -13.976 1.232 18.390 1.00 90.69 193 ASP A N 1
ATOM 1470 C CA . ASP A 1 193 ? -14.865 0.368 19.165 1.00 90.69 193 ASP A CA 1
ATOM 1471 C C . ASP A 1 193 ? -14.153 -0.936 19.560 1.00 90.69 193 ASP A C 1
ATOM 1473 O O . ASP A 1 193 ? -14.204 -1.342 20.718 1.00 90.69 193 ASP A O 1
ATOM 1477 N N . ALA A 1 194 ? -13.406 -1.558 18.646 1.00 90.31 194 ALA A N 1
ATOM 1478 C CA . ALA A 1 194 ? -12.626 -2.764 18.920 1.00 90.31 194 ALA A CA 1
ATOM 1479 C C . ALA A 1 194 ? -11.503 -2.505 19.935 1.00 90.31 194 ALA A C 1
ATOM 1481 O O . ALA A 1 194 ? -11.251 -3.336 20.806 1.00 90.31 194 ALA A O 1
ATOM 1482 N N . LEU A 1 195 ? -10.859 -1.335 19.868 1.00 90.19 195 LEU A N 1
ATOM 1483 C CA . LEU A 1 195 ? -9.849 -0.913 20.837 1.00 90.19 195 LEU A CA 1
ATOM 1484 C C . LEU A 1 195 ? -10.436 -0.736 22.244 1.00 90.19 195 LEU A C 1
ATOM 1486 O O . LEU A 1 195 ? -9.756 -1.031 23.221 1.00 90.19 195 LEU A O 1
ATOM 1490 N N . SER A 1 196 ? -11.702 -0.322 22.363 1.00 90.00 196 SER A N 1
ATOM 1491 C CA . SER A 1 196 ? -12.391 -0.247 23.661 1.00 90.00 196 SER A CA 1
ATOM 1492 C C . SER A 1 196 ? -12.633 -1.621 24.302 1.00 90.00 196 SER A C 1
ATOM 1494 O O . SER A 1 196 ? -12.779 -1.723 25.522 1.00 90.00 196 SER A O 1
ATOM 1496 N N . LEU A 1 197 ? -12.638 -2.682 23.486 1.00 89.38 197 LEU A N 1
ATOM 1497 C CA . LEU A 1 197 ? -12.845 -4.061 23.921 1.00 89.38 197 LEU A CA 1
ATOM 1498 C C . LEU A 1 197 ? -11.548 -4.761 24.323 1.00 89.38 197 LEU A C 1
ATOM 1500 O O . LEU A 1 197 ? -11.627 -5.839 24.901 1.00 89.38 197 LEU A O 1
ATOM 1504 N N . VAL A 1 198 ? -10.369 -4.194 24.062 1.00 87.88 198 VAL A N 1
ATOM 1505 C CA . VAL A 1 198 ? -9.082 -4.832 24.383 1.00 87.88 198 VAL A CA 1
ATOM 1506 C C . VAL A 1 198 ? -8.362 -4.092 25.502 1.00 87.88 198 VAL A C 1
ATOM 1508 O O . VAL A 1 198 ? -8.349 -2.864 25.561 1.00 87.88 198 VAL A O 1
ATOM 1511 N N . ARG A 1 199 ? -7.737 -4.843 26.409 1.00 84.38 199 ARG A N 1
ATOM 1512 C CA . ARG A 1 199 ? -6.912 -4.295 27.490 1.00 84.38 199 ARG A CA 1
ATOM 1513 C C . ARG A 1 199 ? -5.548 -4.978 27.518 1.00 84.38 199 ARG A C 1
ATOM 1515 O O . ARG A 1 199 ? -5.480 -6.185 27.291 1.00 84.38 199 ARG A O 1
ATOM 1522 N N . PRO A 1 200 ? -4.466 -4.230 27.793 1.00 79.19 200 PRO A N 1
ATOM 1523 C CA . PRO A 1 200 ? -3.153 -4.824 27.966 1.00 79.19 200 PRO A CA 1
ATOM 1524 C C . PRO A 1 200 ? -3.084 -5.521 29.330 1.00 79.19 200 PRO A C 1
ATOM 1526 O O . PRO A 1 200 ? -3.303 -4.898 30.373 1.00 79.19 200 PRO A O 1
ATOM 1529 N N . CYS A 1 201 ? -2.734 -6.798 29.332 1.00 71.38 201 CYS A N 1
ATOM 1530 C CA . CYS A 1 201 ? -2.374 -7.547 30.524 1.00 71.38 201 CYS A CA 1
ATOM 1531 C C . CYS A 1 201 ? -0.942 -7.194 30.887 1.00 71.38 201 CYS A C 1
ATOM 1533 O O . CYS A 1 201 ? 0.006 -7.494 30.154 1.00 71.38 201 CYS A O 1
ATOM 1535 N N . ARG A 1 202 ? -0.776 -6.525 32.026 1.00 62.44 202 ARG A N 1
ATOM 1536 C CA . ARG A 1 202 ? 0.552 -6.271 32.574 1.00 62.44 202 ARG A CA 1
ATOM 1537 C C . ARG A 1 202 ? 1.131 -7.597 33.049 1.00 62.44 202 ARG A C 1
ATOM 1539 O O . ARG A 1 202 ? 0.613 -8.195 33.984 1.00 62.44 202 ARG A O 1
ATOM 1546 N N . VAL A 1 203 ? 2.212 -8.041 32.417 1.00 55.00 203 VAL A N 1
ATOM 1547 C CA . VAL A 1 203 ? 3.126 -8.981 33.062 1.00 55.00 203 VAL A CA 1
ATOM 1548 C C . VAL A 1 203 ? 3.995 -8.117 33.962 1.00 55.00 203 VAL A C 1
ATOM 1550 O O . VAL A 1 203 ? 4.817 -7.353 33.459 1.00 55.00 203 VAL A O 1
ATOM 1553 N N . ASP A 1 204 ? 3.744 -8.161 35.270 1.00 47.59 204 ASP A N 1
ATOM 1554 C CA . ASP A 1 204 ? 4.499 -7.428 36.288 1.00 47.59 204 ASP A CA 1
ATOM 1555 C C . ASP A 1 204 ? 5.993 -7.772 36.194 1.00 47.59 204 ASP A C 1
ATOM 1557 O O . ASP A 1 204 ? 6.491 -8.708 36.815 1.00 47.59 204 ASP A O 1
ATOM 1561 N N . SER A 1 205 ? 6.720 -7.005 35.390 1.00 47.41 205 SER A N 1
ATOM 1562 C CA . SER A 1 205 ? 8.174 -7.012 35.348 1.00 47.41 205 SER A CA 1
ATOM 1563 C C . SER A 1 205 ? 8.622 -5.737 36.043 1.00 47.41 205 SER A C 1
ATOM 1565 O O . SER A 1 205 ? 8.323 -4.631 35.598 1.00 47.41 205 SER A O 1
ATOM 1567 N N . LEU A 1 206 ? 9.244 -5.922 37.206 1.00 44.72 206 LEU A N 1
ATOM 1568 C CA . LEU A 1 206 ? 9.749 -4.886 38.099 1.00 44.72 206 LEU A CA 1
ATOM 1569 C C . LEU A 1 206 ? 10.384 -3.700 37.350 1.00 44.72 206 LEU A C 1
ATOM 1571 O O . LEU A 1 206 ? 11.423 -3.854 36.722 1.00 44.72 206 LEU A O 1
ATOM 1575 N N . GLY A 1 207 ? 9.836 -2.507 37.590 1.00 51.91 207 GLY A N 1
ATOM 1576 C CA . GLY A 1 207 ? 10.603 -1.266 37.662 1.00 51.91 207 GLY A CA 1
ATOM 1577 C C . GLY A 1 207 ? 11.032 -0.618 36.341 1.00 51.91 207 GLY A C 1
ATOM 1578 O O . GLY A 1 207 ? 11.563 -1.240 35.435 1.00 51.91 207 GLY A O 1
ATOM 1579 N N . THR A 1 208 ? 10.917 0.712 36.343 1.00 48.25 208 THR A N 1
ATOM 1580 C CA . THR A 1 208 ? 11.486 1.702 35.408 1.00 48.25 208 THR A CA 1
ATOM 1581 C C . THR A 1 208 ? 10.801 1.878 34.043 1.00 48.25 208 THR A C 1
ATOM 1583 O O . THR A 1 208 ? 10.705 0.962 33.245 1.00 48.25 208 THR A O 1
ATOM 1586 N N . ASN A 1 209 ? 10.333 3.119 33.818 1.00 47.44 209 ASN A N 1
ATOM 1587 C CA . ASN A 1 209 ? 9.773 3.704 32.590 1.00 47.44 209 ASN A CA 1
ATOM 1588 C C . ASN A 1 209 ? 8.850 2.796 31.760 1.00 47.44 209 ASN A C 1
ATOM 1590 O O . ASN A 1 209 ? 9.280 2.112 30.839 1.00 47.44 209 ASN A O 1
ATOM 1594 N N . VAL A 1 210 ? 7.545 2.877 32.040 1.00 53.72 210 VAL A N 1
ATOM 1595 C CA . VAL A 1 210 ? 6.508 2.283 31.188 1.00 53.72 210 VAL A CA 1
ATOM 1596 C C . VAL A 1 210 ? 6.449 3.081 29.884 1.00 53.72 210 VAL A C 1
ATOM 1598 O O . VAL A 1 210 ? 5.795 4.123 29.824 1.00 53.72 210 VAL A O 1
ATOM 1601 N N . GLU A 1 211 ? 7.147 2.621 28.844 1.00 55.31 211 GLU A N 1
ATOM 1602 C CA . GLU A 1 211 ? 6.855 3.085 27.489 1.00 55.31 211 GLU A CA 1
ATOM 1603 C C . GLU A 1 211 ? 5.390 2.759 27.143 1.00 55.31 211 GLU A C 1
ATOM 1605 O O . GLU A 1 211 ? 4.881 1.697 27.521 1.00 55.31 211 GLU A O 1
ATOM 1610 N N . PRO A 1 212 ? 4.679 3.662 26.446 1.00 60.12 212 PRO A N 1
ATOM 1611 C CA . PRO A 1 212 ? 3.315 3.400 26.017 1.00 60.12 212 PRO A CA 1
ATOM 1612 C C . PRO A 1 212 ? 3.290 2.200 25.061 1.00 60.12 212 PRO A C 1
ATOM 1614 O O . PRO A 1 212 ? 3.853 2.247 23.968 1.00 60.12 212 PRO A O 1
ATOM 1617 N N . VAL A 1 213 ? 2.615 1.122 25.471 1.00 68.12 213 VAL A N 1
ATOM 1618 C CA . VAL A 1 213 ? 2.426 -0.071 24.636 1.00 68.12 213 VAL A CA 1
ATOM 1619 C C . VAL A 1 213 ? 1.661 0.323 23.371 1.00 68.12 213 VAL A C 1
ATOM 1621 O O . VAL A 1 213 ? 0.575 0.902 23.444 1.00 68.12 213 VAL A O 1
ATOM 1624 N N . ALA A 1 214 ? 2.223 0.007 22.202 1.00 74.75 214 ALA A N 1
ATOM 1625 C CA . ALA A 1 214 ? 1.566 0.265 20.927 1.00 74.75 214 ALA A CA 1
ATOM 1626 C C . ALA A 1 214 ? 0.226 -0.497 20.838 1.00 74.75 214 ALA A C 1
ATOM 1628 O O . ALA A 1 214 ? 0.173 -1.671 21.209 1.00 74.75 214 ALA A O 1
ATOM 1629 N N . PRO A 1 215 ? -0.853 0.131 20.333 1.00 80.69 215 PRO A N 1
ATOM 1630 C CA . PRO A 1 215 ? -2.161 -0.511 20.262 1.00 80.69 215 PRO A CA 1
ATOM 1631 C C . PRO A 1 215 ? -2.134 -1.734 19.327 1.00 80.69 215 PRO A C 1
ATOM 1633 O O . PRO A 1 215 ? -1.445 -1.702 18.301 1.00 80.69 215 PRO A O 1
ATOM 1636 N N . PRO A 1 216 ? -2.922 -2.787 19.620 1.00 84.25 216 PRO A N 1
ATOM 1637 C CA . PRO A 1 216 ? -2.916 -4.032 18.853 1.00 84.25 216 PRO A CA 1
ATOM 1638 C C . PRO A 1 216 ? -3.664 -3.893 17.519 1.00 84.25 216 PRO A C 1
ATOM 1640 O O . PRO A 1 216 ? -3.561 -4.762 16.661 1.00 84.25 216 PRO A O 1
ATOM 1643 N N . LEU A 1 217 ? -4.397 -2.790 17.328 1.00 88.00 217 LEU A N 1
ATOM 1644 C CA . LEU A 1 217 ? -5.183 -2.456 16.143 1.00 88.00 217 LEU A CA 1
ATOM 1645 C C . LEU A 1 217 ? -4.855 -1.040 15.675 1.00 88.00 217 LEU A C 1
ATOM 1647 O O . LEU A 1 217 ? -4.708 -0.128 16.492 1.00 88.00 217 LEU A O 1
ATOM 1651 N N . ARG A 1 218 ? -4.805 -0.830 14.357 1.00 89.56 218 ARG A N 1
ATOM 1652 C CA . ARG A 1 218 ? -4.735 0.513 13.764 1.00 89.56 218 ARG A CA 1
ATOM 1653 C C . ARG A 1 218 ? -5.483 0.568 12.437 1.00 89.56 218 ARG A C 1
ATOM 1655 O O . ARG A 1 218 ? -5.282 -0.293 11.590 1.00 89.56 218 ARG A O 1
ATOM 1662 N N . ALA A 1 219 ? -6.296 1.601 12.235 1.00 91.06 219 ALA A N 1
ATOM 1663 C CA . ALA A 1 219 ? -6.885 1.895 10.931 1.00 91.06 219 ALA A CA 1
ATOM 1664 C C . ALA A 1 219 ? -5.869 2.636 10.050 1.00 91.06 219 ALA A C 1
ATOM 1666 O O . ALA A 1 219 ? -5.231 3.578 10.514 1.00 91.06 219 ALA A O 1
ATOM 1667 N N . VAL A 1 220 ? -5.723 2.232 8.788 1.00 91.75 220 VAL A N 1
ATOM 1668 C CA . VAL A 1 220 ? -4.814 2.860 7.816 1.00 91.75 220 VAL A CA 1
ATOM 1669 C C . VAL A 1 220 ? -5.513 3.050 6.467 1.00 91.75 220 VAL A C 1
ATOM 1671 O O . VAL A 1 220 ? -6.244 2.159 6.027 1.00 91.75 220 VAL A O 1
ATOM 1674 N N . PRO A 1 221 ? -5.318 4.186 5.780 1.00 92.62 221 PRO A N 1
ATOM 1675 C CA . PRO A 1 221 ? -5.884 4.368 4.453 1.00 92.62 221 PRO A CA 1
ATOM 1676 C C . PRO A 1 221 ? -5.178 3.462 3.437 1.00 92.62 221 PRO A C 1
ATOM 1678 O O . PRO A 1 221 ? -3.972 3.238 3.506 1.00 92.62 221 PRO A O 1
ATOM 1681 N N . ALA A 1 222 ? -5.912 2.981 2.437 1.00 92.62 222 ALA A N 1
ATOM 1682 C CA . ALA A 1 222 ? -5.384 2.136 1.367 1.00 92.62 222 ALA A CA 1
ATOM 1683 C C . ALA A 1 222 ? -4.277 2.820 0.550 1.00 92.62 222 ALA A C 1
ATOM 1685 O O . ALA A 1 222 ? -3.376 2.148 0.051 1.00 92.62 222 ALA A O 1
ATOM 1686 N N . SER A 1 223 ? -4.296 4.156 0.479 1.00 91.56 223 SER A N 1
ATOM 1687 C CA . SER A 1 223 ? -3.224 4.944 -0.134 1.00 91.56 223 SER A CA 1
ATOM 1688 C C . SER A 1 223 ? -1.867 4.693 0.519 1.00 91.56 223 SER A C 1
ATOM 1690 O O . SER A 1 223 ? -0.879 4.643 -0.196 1.00 91.56 223 SER A O 1
ATOM 1692 N N . TRP A 1 224 ? -1.813 4.418 1.828 1.00 91.06 224 TRP A N 1
ATOM 1693 C CA . TRP A 1 224 ? -0.558 4.107 2.515 1.00 91.06 224 TRP A CA 1
ATOM 1694 C C . TRP A 1 224 ? 0.147 2.883 1.916 1.00 91.06 224 TRP A C 1
ATOM 1696 O O . TRP A 1 224 ? 1.368 2.882 1.783 1.00 91.06 224 TRP A O 1
ATOM 1706 N N . ILE A 1 225 ? -0.607 1.856 1.504 1.00 90.62 225 ILE A N 1
ATOM 1707 C CA . ILE A 1 225 ? -0.039 0.676 0.830 1.00 90.62 225 ILE A CA 1
ATOM 1708 C C . ILE A 1 225 ? 0.569 1.079 -0.514 1.00 90.62 225 ILE A C 1
ATOM 1710 O O . ILE A 1 225 ? 1.656 0.619 -0.862 1.00 90.62 225 ILE A O 1
ATOM 1714 N N . LEU A 1 226 ? -0.134 1.930 -1.265 1.00 91.06 226 LEU A N 1
ATOM 1715 C CA . LEU A 1 226 ? 0.333 2.416 -2.561 1.00 91.06 226 LEU A CA 1
ATOM 1716 C C . LEU A 1 226 ? 1.585 3.280 -2.407 1.00 91.06 226 LEU A C 1
ATOM 1718 O O . LEU A 1 226 ? 2.522 3.111 -3.179 1.00 91.06 226 LEU A O 1
ATOM 1722 N N . ASP A 1 227 ? 1.639 4.129 -1.383 1.00 89.88 227 ASP A N 1
ATOM 1723 C CA . ASP A 1 227 ? 2.799 4.967 -1.083 1.00 89.88 227 ASP A CA 1
ATOM 1724 C C . ASP A 1 227 ? 4.003 4.110 -0.655 1.00 89.88 227 ASP A C 1
ATOM 1726 O O . ASP A 1 227 ? 5.115 4.312 -1.142 1.00 89.88 227 ASP A O 1
ATOM 1730 N N . CYS A 1 228 ? 3.783 3.073 0.165 1.00 88.06 228 CYS A N 1
ATOM 1731 C CA . CYS A 1 228 ? 4.827 2.097 0.497 1.00 88.06 228 CYS A CA 1
ATOM 1732 C C . CYS A 1 228 ? 5.365 1.386 -0.755 1.00 88.06 228 CYS A C 1
ATOM 1734 O O . CYS A 1 228 ? 6.567 1.141 -0.867 1.00 88.06 228 CYS A O 1
ATOM 1736 N N . ALA A 1 229 ? 4.491 1.069 -1.716 1.00 88.56 229 ALA A N 1
ATOM 1737 C CA . ALA A 1 229 ? 4.889 0.464 -2.985 1.00 88.56 229 ALA A CA 1
ATOM 1738 C C . ALA A 1 229 ? 5.637 1.430 -3.898 1.00 88.56 229 ALA A C 1
ATOM 1740 O O . ALA A 1 229 ? 6.641 1.052 -4.503 1.00 88.56 229 ALA A O 1
ATOM 1741 N N . ALA A 1 230 ? 5.190 2.678 -3.947 1.00 89.00 230 ALA A N 1
ATOM 1742 C CA . ALA A 1 230 ? 5.817 3.745 -4.704 1.00 89.00 230 ALA A CA 1
ATOM 1743 C C . ALA A 1 230 ? 7.245 4.044 -4.207 1.00 89.00 230 ALA A C 1
ATOM 1745 O O . ALA A 1 230 ? 8.128 4.349 -5.013 1.00 89.00 230 ALA A O 1
ATOM 1746 N N . GLU A 1 231 ? 7.483 3.928 -2.899 1.00 88.06 231 GLU A N 1
ATOM 1747 C CA . GLU A 1 231 ? 8.789 4.135 -2.259 1.00 88.06 231 GLU A CA 1
ATOM 1748 C C . GLU A 1 231 ? 9.603 2.845 -2.067 1.00 88.06 231 GLU A C 1
ATOM 1750 O O . GLU A 1 231 ? 10.777 2.903 -1.700 1.00 88.06 231 GLU A O 1
ATOM 1755 N N . TYR A 1 232 ? 9.028 1.665 -2.322 1.00 86.31 232 TYR A N 1
ATOM 1756 C CA . TYR A 1 232 ? 9.655 0.369 -2.021 1.00 86.31 232 TYR A CA 1
ATOM 1757 C C . TYR A 1 232 ? 10.170 0.295 -0.566 1.00 86.31 232 TYR A C 1
ATOM 1759 O O . TYR A 1 232 ? 11.294 -0.135 -0.301 1.00 86.31 232 TYR A O 1
ATOM 1767 N N . THR A 1 233 ? 9.382 0.804 0.385 1.00 83.75 233 THR A N 1
ATOM 1768 C CA . THR A 1 233 ? 9.735 0.861 1.812 1.00 83.75 233 THR A CA 1
ATOM 1769 C C . THR A 1 233 ? 8.483 0.921 2.682 1.00 83.75 233 THR A C 1
ATOM 1771 O O . THR A 1 233 ? 7.435 1.382 2.232 1.00 83.75 233 THR A O 1
ATOM 1774 N N . ILE A 1 234 ? 8.579 0.492 3.944 1.00 83.69 234 ILE A N 1
ATOM 1775 C CA . ILE A 1 234 ? 7.487 0.692 4.904 1.00 83.69 234 ILE A CA 1
ATOM 1776 C C . ILE A 1 234 ? 7.541 2.132 5.397 1.00 83.69 234 ILE A C 1
ATOM 1778 O O . ILE A 1 234 ? 8.476 2.524 6.097 1.00 83.69 234 ILE A O 1
ATOM 1782 N N . LEU A 1 235 ? 6.505 2.901 5.082 1.00 82.19 235 LEU A N 1
ATOM 1783 C CA . LEU A 1 235 ? 6.354 4.251 5.603 1.00 82.19 235 LEU A CA 1
ATOM 1784 C C . LEU A 1 235 ? 5.866 4.227 7.058 1.00 82.19 235 LEU A C 1
ATOM 1786 O O . LEU A 1 235 ? 5.055 3.365 7.424 1.00 82.19 235 LEU A O 1
ATOM 1790 N N . PRO A 1 236 ? 6.321 5.170 7.901 1.00 81.44 236 PRO A N 1
ATOM 1791 C CA . PRO A 1 236 ? 5.877 5.256 9.281 1.00 81.44 236 PRO A CA 1
ATOM 1792 C C . PRO A 1 236 ? 4.363 5.474 9.354 1.00 81.44 236 PRO A C 1
ATOM 1794 O O . PRO A 1 236 ? 3.781 6.295 8.650 1.00 81.44 236 PRO A O 1
ATOM 1797 N N . LEU A 1 237 ? 3.718 4.748 10.263 1.00 74.75 237 LEU A N 1
ATOM 1798 C CA . LEU A 1 237 ? 2.271 4.813 10.483 1.00 74.75 237 LEU A CA 1
ATOM 1799 C C . LEU A 1 237 ? 1.829 6.066 11.268 1.00 74.75 237 LEU A C 1
ATOM 1801 O O . LEU A 1 237 ? 0.675 6.133 11.676 1.00 74.75 237 LEU A O 1
ATOM 1805 N N . SER A 1 238 ? 2.738 7.000 11.565 1.00 61.00 238 SER A N 1
ATOM 1806 C CA . SER A 1 238 ? 2.465 8.270 12.261 1.00 61.00 238 SER A CA 1
ATOM 1807 C C . SER A 1 238 ? 2.038 9.397 11.317 1.00 61.00 238 SER A C 1
ATOM 1809 O O . SER A 1 238 ? 1.805 10.513 11.765 1.00 61.00 238 SER A O 1
ATOM 1811 N N . SER A 1 239 ? 1.995 9.128 10.013 1.00 43.97 239 SER A N 1
ATOM 1812 C CA . SER A 1 239 ? 1.704 10.119 8.976 1.00 43.97 239 SER A CA 1
ATOM 1813 C C . SER A 1 239 ? 0.209 10.281 8.660 1.00 43.97 239 SER A C 1
ATOM 1815 O O . SER A 1 239 ? -0.111 11.008 7.722 1.00 43.97 239 SER A O 1
ATOM 1817 N N . PHE A 1 240 ? -0.690 9.619 9.402 1.00 45.12 240 PHE A N 1
ATOM 1818 C CA . PHE A 1 240 ? -2.136 9.578 9.141 1.00 45.12 240 PHE A CA 1
ATOM 1819 C C . PHE A 1 240 ? -2.950 9.617 10.431 1.00 45.12 240 PHE A C 1
ATOM 1821 O O . PHE A 1 240 ? -2.513 8.970 11.412 1.00 45.12 240 PHE A O 1
#

pLDDT: mean 72.65, std 20.84, range [28.16, 96.75]

Secondary structure (DSSP, 8-state):
--THHHHHHHHHTSPPPSGGG-----SSSTT--HHHHHHHHHHTT-SS-TT-GGG-EEEEES---TTSPPHHHHHHHHHHTT-EE----SS--HHHHHHHHHHHH-SSSS-EEEEPP--S----------------------S--TT-S------SS--PEEEEE-TTHHHHHT-STT----PPPHHHHHHHHHHHTEEEE-----SS--PPPPPSEEEEEHHHHHHHHHHTS---TT--

Organism: NCBI:txid27848

Sequence (240 aa):
MSFDWIETCAHVKMRVEEEGFEVTGCSTTPHSGAPRRARLAREAGSLGTALHLSSRVLSFQGEFEYPMPPRNELARLVRTGGAVVVSCRERCSPLRLARLAIEGTQTREATVWELSSPTGSATVRPVPGGDTKDDEDGESDDEQSILDSKQPNLLHSSTSLLVVYDSRSQSRQQRQPGANVQSTPYAVQVVSDALSLVRPCRVDSLGTNVEPVAPPLRAVPASWILDCAAEYTILPLSSF

Radius of gyration: 23.41 Å; chains: 1; bounding box: 62×44×75 Å

InterPro domains:
  IPR036420 BRCT domain superfamily [G3DSA:3.40.50.10190] (1-40)

Foldseek 3Di:
DDPVQVVVCVVVVHRDDDVVVDQCFDPVQRNLNLRVVLVVCVVVVNQQLLLVQLLEEEEEAAAADPVGDGPVVLCVLVVSNNYHYDYDPNDDALQVLLVVLQVSQPPDDDWHKDFDDPDDDDDDDDDDDDDDDDPPPDPPPPPPRVPDDDDDPSDDDGYAYEYEYAPVNVVVVPPDPDDPDPDDDSSQVSQVVSQVGMDIDDPPDDDDDDDPDDGSYDYDYSVQSVVSSRNSYRDDPPPD